Protein AF-A0A3N4M188-F1 (afdb_monomer_lite)

Organism: NCBI:txid1051890

pLDDT: mean 81.86, std 20.3, range [29.25, 98.69]

Structure (mmCIF, N/CA/C/O backbone):
data_AF-A0A3N4M188-F1
#
_entry.id   AF-A0A3N4M188-F1
#
loop_
_atom_site.group_PDB
_atom_site.id
_atom_site.type_symbol
_atom_site.label_atom_id
_atom_site.label_alt_id
_atom_site.label_comp_id
_atom_site.label_asym_id
_atom_site.label_entity_id
_atom_site.label_seq_id
_atom_site.pdbx_PDB_ins_code
_atom_site.Cartn_x
_atom_site.Cartn_y
_atom_site.Cartn_z
_atom_site.occupancy
_atom_site.B_iso_or_equiv
_atom_site.auth_seq_id
_atom_site.auth_comp_id
_atom_site.auth_asym_id
_atom_site.auth_atom_id
_atom_site.pdbx_PDB_model_num
ATOM 1 N N . MET A 1 1 ? 38.272 -11.616 -39.874 1.00 40.81 1 MET A N 1
ATOM 2 C CA . MET A 1 1 ? 36.919 -11.984 -39.419 1.00 40.81 1 MET A CA 1
ATOM 3 C C . MET A 1 1 ? 35.907 -11.227 -40.259 1.00 40.81 1 MET A C 1
ATOM 5 O O . MET A 1 1 ? 35.823 -10.013 -40.134 1.00 40.81 1 MET A O 1
ATOM 9 N N . THR A 1 2 ? 35.240 -11.909 -41.185 1.00 55.94 2 THR A N 1
ATOM 10 C CA . THR A 1 2 ? 34.088 -11.387 -41.932 1.00 55.94 2 THR A CA 1
ATOM 11 C C . THR A 1 2 ? 32.847 -11.692 -41.105 1.00 55.94 2 THR A C 1
ATOM 13 O O . THR A 1 2 ? 32.530 -12.859 -40.886 1.00 55.94 2 THR A O 1
ATOM 16 N N . ILE A 1 3 ? 32.206 -10.658 -40.565 1.00 58.97 3 ILE A N 1
ATOM 17 C CA . ILE A 1 3 ? 30.903 -10.796 -39.907 1.00 58.97 3 ILE A CA 1
ATOM 18 C C . ILE A 1 3 ? 29.917 -11.217 -41.008 1.00 58.97 3 ILE A C 1
ATOM 20 O O . ILE A 1 3 ? 29.915 -10.568 -42.052 1.00 58.97 3 ILE A O 1
ATOM 24 N N . PRO A 1 4 ? 29.138 -12.300 -40.849 1.00 65.31 4 PRO A N 1
ATOM 25 C CA . PRO A 1 4 ? 28.157 -12.675 -41.857 1.00 65.31 4 PRO A CA 1
ATOM 26 C C . PRO A 1 4 ? 27.074 -11.591 -41.950 1.00 65.31 4 PRO A C 1
ATOM 28 O O . PRO A 1 4 ? 26.464 -11.233 -40.939 1.00 65.31 4 PRO A O 1
ATOM 31 N N . ASP A 1 5 ? 26.821 -11.091 -43.165 1.00 58.91 5 ASP A N 1
ATOM 32 C CA . ASP A 1 5 ? 25.863 -10.008 -43.465 1.00 58.91 5 ASP A CA 1
ATOM 33 C C . ASP A 1 5 ? 24.427 -10.299 -42.978 1.00 58.91 5 ASP A C 1
ATOM 35 O O . ASP A 1 5 ? 23.603 -9.395 -42.852 1.00 58.91 5 ASP A O 1
ATOM 39 N N . SER A 1 6 ? 24.125 -11.556 -42.636 1.00 65.06 6 SER A N 1
ATOM 40 C CA . SER A 1 6 ? 22.839 -11.999 -42.094 1.00 65.06 6 SER A CA 1
ATOM 41 C C . SER A 1 6 ? 22.559 -11.556 -40.652 1.00 65.06 6 SER A C 1
ATOM 43 O O . SER A 1 6 ? 21.417 -11.658 -40.213 1.00 65.06 6 SER A O 1
ATOM 45 N N . LEU A 1 7 ? 23.564 -11.102 -39.891 1.00 72.06 7 LEU A N 1
ATOM 46 C CA . LEU A 1 7 ? 23.391 -10.717 -38.479 1.00 72.06 7 LEU A CA 1
ATOM 47 C C . LEU A 1 7 ? 22.957 -9.259 -38.292 1.00 72.06 7 LEU A C 1
ATOM 49 O O . LEU A 1 7 ? 22.334 -8.919 -37.287 1.00 72.06 7 LEU A O 1
ATOM 53 N N . VAL A 1 8 ? 23.280 -8.384 -39.244 1.00 77.06 8 VAL A N 1
ATOM 54 C CA . VAL A 1 8 ? 22.953 -6.959 -39.153 1.00 77.06 8 VAL A CA 1
ATOM 55 C C . VAL A 1 8 ? 21.603 -6.742 -39.823 1.00 77.06 8 VAL A C 1
ATOM 57 O O . VAL A 1 8 ? 21.475 -6.908 -41.032 1.00 77.06 8 VAL A O 1
ATOM 60 N N . THR A 1 9 ? 20.572 -6.407 -39.046 1.00 82.69 9 THR A N 1
ATOM 61 C CA . THR A 1 9 ? 19.212 -6.170 -39.576 1.00 82.69 9 THR A CA 1
ATOM 62 C C . THR A 1 9 ? 18.974 -4.697 -39.913 1.00 82.69 9 THR A C 1
ATOM 64 O O . THR A 1 9 ? 18.215 -4.391 -40.828 1.00 82.69 9 THR A O 1
ATOM 67 N N . ASP A 1 10 ? 19.652 -3.788 -39.209 1.00 84.50 10 ASP A N 1
ATOM 68 C CA . ASP A 1 10 ? 19.493 -2.346 -39.387 1.00 84.50 10 ASP A CA 1
ATOM 69 C C . ASP A 1 10 ? 20.072 -1.884 -40.743 1.00 84.50 10 ASP A C 1
ATOM 71 O O . ASP A 1 10 ? 21.258 -2.118 -41.013 1.00 84.50 10 ASP A O 1
ATOM 75 N N . PRO A 1 11 ? 19.268 -1.224 -41.600 1.00 85.62 11 PRO A N 1
ATOM 76 C CA . PRO A 1 11 ? 19.706 -0.756 -42.912 1.00 85.62 11 PRO A CA 1
ATOM 77 C C . PRO A 1 11 ? 20.870 0.246 -42.841 1.00 85.62 11 PRO A C 1
ATOM 79 O O . PRO A 1 11 ? 21.762 0.192 -43.686 1.00 85.62 11 PRO A O 1
ATOM 82 N N . SER A 1 12 ? 20.922 1.103 -41.816 1.00 83.56 12 SER A N 1
ATOM 83 C CA . SER A 1 12 ? 21.995 2.094 -41.648 1.00 83.56 12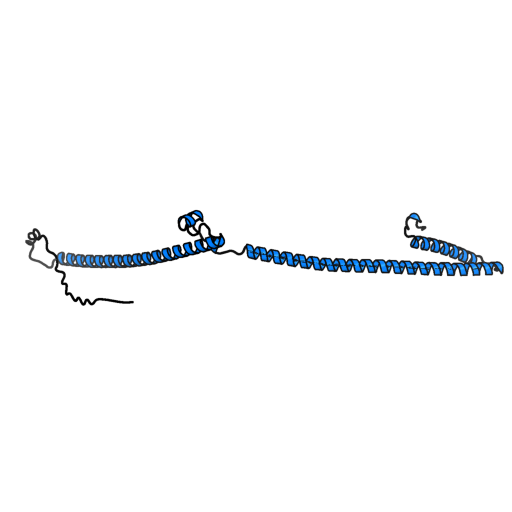 SER A CA 1
ATOM 84 C C . SER A 1 12 ? 23.333 1.443 -41.279 1.00 83.56 12 SER A C 1
ATOM 86 O O . SER A 1 12 ? 24.401 1.863 -41.735 1.00 83.56 12 SER A O 1
ATOM 88 N N . LEU A 1 13 ? 23.284 0.358 -40.500 1.00 84.06 13 LEU A N 1
ATOM 89 C CA . LEU A 1 13 ? 24.462 -0.425 -40.131 1.00 84.06 13 LEU A CA 1
ATOM 90 C C . LEU A 1 13 ? 24.959 -1.284 -41.298 1.00 84.06 13 LEU A C 1
ATOM 92 O O . LEU A 1 13 ? 26.169 -1.465 -41.437 1.00 84.06 13 LEU A O 1
ATOM 96 N N . ARG A 1 14 ? 24.057 -1.768 -42.162 1.00 87.38 14 ARG A N 1
ATOM 97 C CA . ARG A 1 14 ? 24.435 -2.428 -43.423 1.00 87.38 14 ARG A CA 1
ATOM 98 C C . ARG A 1 14 ? 25.159 -1.470 -44.361 1.00 87.38 14 ARG A C 1
ATOM 100 O O . ARG A 1 14 ? 26.226 -1.811 -44.859 1.00 87.38 14 ARG A O 1
ATOM 107 N N . GLU A 1 15 ? 24.641 -0.255 -44.535 1.00 88.88 15 GLU A N 1
ATOM 108 C CA . GLU A 1 15 ? 25.290 0.773 -45.357 1.00 88.88 15 GLU A CA 1
ATOM 109 C C . GLU A 1 15 ? 26.689 1.130 -44.822 1.00 88.88 15 GLU A C 1
ATOM 111 O O . GLU A 1 15 ? 27.660 1.176 -45.581 1.00 88.88 15 GLU A O 1
ATOM 116 N N . CYS A 1 16 ? 26.830 1.288 -43.500 1.00 89.00 16 CYS A N 1
ATOM 117 C CA . CYS A 1 16 ? 28.135 1.461 -42.854 1.00 89.00 16 CYS A CA 1
ATOM 118 C C . CYS A 1 16 ? 29.094 0.300 -43.150 1.00 89.00 16 CYS A C 1
ATOM 120 O O . CYS A 1 16 ? 30.270 0.527 -43.448 1.00 89.00 16 CYS A O 1
ATOM 122 N N . LEU A 1 17 ? 28.606 -0.941 -43.052 1.00 88.81 17 LEU A N 1
ATOM 123 C CA . LEU A 1 17 ? 29.401 -2.145 -43.274 1.00 88.81 17 LEU A CA 1
ATOM 124 C C . LEU A 1 17 ? 29.889 -2.222 -44.725 1.00 88.81 17 LEU A C 1
ATOM 126 O O . LEU A 1 17 ? 31.088 -2.398 -44.952 1.00 88.81 17 LEU A O 1
ATOM 130 N N . GLU A 1 18 ? 29.002 -2.002 -45.693 1.00 89.44 18 GLU A N 1
ATOM 131 C CA . GLU A 1 18 ? 29.349 -1.956 -47.114 1.00 89.44 18 GLU A CA 1
ATOM 132 C C . GLU A 1 18 ? 30.352 -0.845 -47.442 1.00 89.44 18 GLU A C 1
ATOM 134 O O . GLU A 1 18 ? 31.306 -1.060 -48.190 1.00 89.44 18 GLU A O 1
ATOM 139 N N . LEU A 1 19 ? 30.169 0.356 -46.890 1.00 91.31 19 LEU A N 1
ATOM 140 C CA . LEU A 1 19 ? 31.107 1.457 -47.108 1.00 91.31 19 LEU A CA 1
ATOM 141 C C . LEU A 1 19 ? 32.468 1.168 -46.476 1.00 91.31 19 LEU A C 1
ATOM 143 O O . LEU A 1 19 ? 33.500 1.450 -47.084 1.00 91.31 19 LEU A O 1
ATOM 147 N N . SER A 1 20 ? 32.492 0.558 -45.290 1.00 90.81 20 SER A N 1
ATOM 148 C CA . SER A 1 20 ? 33.737 0.171 -44.624 1.00 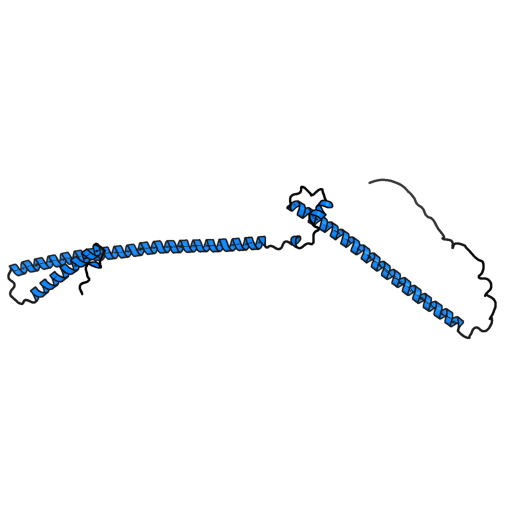90.81 20 SER A CA 1
ATOM 149 C C . SER A 1 20 ? 34.496 -0.922 -45.387 1.00 90.81 20 SER A C 1
ATOM 151 O O . SER A 1 20 ? 35.727 -0.875 -45.456 1.00 90.81 20 SER A O 1
ATOM 153 N N . SER A 1 21 ? 33.789 -1.872 -46.013 1.00 90.75 21 SER A N 1
ATOM 154 C CA . SER A 1 21 ? 34.402 -2.928 -46.822 1.00 90.75 21 SER A CA 1
ATOM 155 C C . SER A 1 21 ? 34.977 -2.363 -48.123 1.00 90.75 21 SER A C 1
ATOM 157 O O . SER A 1 21 ? 36.143 -2.622 -48.430 1.00 90.75 21 SER A O 1
ATOM 159 N N . LYS A 1 22 ? 34.224 -1.499 -48.820 1.00 90.56 22 LYS A N 1
ATOM 160 C CA . LYS A 1 22 ? 34.687 -0.755 -50.006 1.00 90.56 22 LYS A CA 1
ATOM 161 C C . LYS A 1 22 ? 35.915 0.104 -49.687 1.00 90.56 22 LYS A C 1
ATOM 163 O O . LYS A 1 22 ? 36.910 0.045 -50.408 1.00 90.56 22 LYS A O 1
ATOM 168 N N . LEU A 1 23 ? 35.880 0.846 -48.577 1.00 91.69 23 LEU A N 1
ATOM 169 C CA . LEU A 1 23 ? 36.995 1.674 -48.109 1.00 91.69 23 LEU A CA 1
ATOM 170 C C . LEU A 1 23 ? 38.239 0.827 -47.815 1.00 91.69 23 LEU A C 1
ATOM 172 O O . LEU A 1 23 ? 39.341 1.184 -48.225 1.00 91.69 23 LEU A O 1
ATOM 176 N N . ARG A 1 24 ? 38.069 -0.315 -47.140 1.00 91.50 24 ARG A N 1
ATOM 177 C CA . ARG A 1 24 ? 39.165 -1.239 -46.830 1.00 91.50 24 ARG A CA 1
ATOM 178 C C . ARG A 1 24 ? 39.825 -1.789 -48.093 1.00 91.50 24 ARG A C 1
ATOM 180 O O . ARG A 1 24 ? 41.051 -1.806 -48.149 1.00 91.50 24 ARG A O 1
ATOM 187 N N . ILE A 1 25 ? 39.037 -2.223 -49.077 1.00 91.19 25 ILE A N 1
ATOM 188 C CA . ILE A 1 25 ? 39.555 -2.737 -50.354 1.00 91.19 25 ILE A CA 1
ATOM 189 C C . ILE A 1 25 ? 40.356 -1.645 -51.073 1.00 91.19 25 ILE A C 1
ATOM 191 O O . ILE A 1 25 ? 41.487 -1.892 -51.484 1.00 91.19 25 ILE A O 1
ATOM 195 N N . LEU A 1 26 ? 39.823 -0.421 -51.144 1.00 90.94 26 LEU A N 1
ATOM 196 C CA . LEU A 1 26 ? 40.508 0.714 -51.771 1.00 90.94 26 LEU A CA 1
ATOM 197 C C . LEU A 1 26 ? 41.827 1.065 -51.060 1.00 90.94 26 LEU A C 1
ATOM 199 O O . LEU A 1 26 ? 42.836 1.309 -51.714 1.00 90.94 26 LEU A O 1
ATOM 203 N N . CYS A 1 27 ? 41.849 1.051 -49.723 1.00 90.69 27 CYS A N 1
ATOM 204 C CA . CYS A 1 27 ? 43.078 1.244 -48.950 1.00 90.69 27 CYS A CA 1
ATOM 205 C C . CYS A 1 27 ? 44.117 0.152 -49.232 1.00 90.69 27 CYS A C 1
ATOM 207 O O . CYS A 1 27 ? 45.303 0.452 -49.312 1.00 90.69 27 CYS A O 1
ATOM 209 N N . GLN A 1 28 ? 43.687 -1.107 -49.367 1.00 90.88 28 GLN A N 1
ATOM 210 C CA . GLN A 1 28 ? 44.581 -2.224 -49.677 1.00 90.88 28 GLN A CA 1
ATOM 211 C C . GLN A 1 28 ? 45.186 -2.091 -51.078 1.00 90.88 28 GLN A C 1
ATOM 213 O O . GLN A 1 28 ? 46.385 -2.301 -51.222 1.00 90.88 28 GLN A O 1
ATOM 218 N N . GLN A 1 29 ? 44.387 -1.680 -52.068 1.00 88.06 29 GLN A N 1
ATOM 219 C CA . GLN A 1 29 ? 44.846 -1.402 -53.436 1.00 88.06 29 GLN A CA 1
ATOM 220 C C . GLN A 1 29 ? 45.853 -0.245 -53.472 1.00 88.06 29 GLN A C 1
ATOM 222 O O . GLN A 1 29 ? 46.953 -0.388 -53.992 1.00 88.06 29 GLN A O 1
ATOM 227 N N . LEU A 1 30 ? 45.532 0.875 -52.819 1.00 86.56 30 LEU A N 1
ATOM 228 C CA . LEU A 1 30 ? 46.457 2.005 -52.709 1.00 86.56 30 LEU A CA 1
ATOM 229 C C . LEU A 1 30 ? 47.771 1.607 -52.026 1.00 86.56 30 LEU A C 1
ATOM 231 O O . LEU A 1 30 ? 48.834 2.082 -52.409 1.00 86.56 30 LEU A O 1
ATOM 235 N N . LEU A 1 31 ? 47.717 0.742 -51.011 1.00 88.56 31 LEU A N 1
ATOM 236 C CA . LEU A 1 31 ? 48.907 0.291 -50.297 1.00 88.56 31 LEU A CA 1
ATOM 237 C C . LEU A 1 31 ? 49.766 -0.660 -51.144 1.00 88.56 31 LEU A C 1
ATOM 239 O O . LEU A 1 31 ? 50.988 -0.535 -51.105 1.00 88.56 31 LEU A O 1
ATOM 243 N N . SER A 1 32 ? 49.159 -1.549 -51.940 1.00 87.44 32 SER A N 1
ATOM 244 C CA . SER A 1 32 ? 49.901 -2.382 -52.897 1.00 87.44 32 SER A CA 1
ATOM 245 C C . SER A 1 32 ? 50.550 -1.548 -54.000 1.00 87.44 32 SER A C 1
ATOM 247 O O . SER A 1 32 ? 51.708 -1.786 -54.337 1.00 87.44 32 SER A O 1
ATOM 249 N N . ASP A 1 33 ? 49.855 -0.522 -54.496 1.00 82.00 33 ASP A N 1
ATOM 250 C CA . ASP A 1 33 ? 50.367 0.377 -55.537 1.00 82.00 33 ASP A CA 1
ATOM 251 C C . ASP A 1 33 ? 51.550 1.222 -55.030 1.00 82.00 33 ASP A C 1
ATOM 253 O O . ASP A 1 33 ? 52.459 1.548 -55.788 1.00 82.00 33 ASP A O 1
ATOM 257 N N . LEU A 1 34 ? 51.581 1.548 -53.731 1.00 82.25 34 LEU A N 1
ATOM 258 C CA . LEU A 1 34 ? 52.717 2.224 -53.089 1.00 82.25 34 LEU A CA 1
ATOM 259 C C . LEU A 1 34 ? 53.928 1.309 -52.868 1.00 82.25 34 LEU A C 1
ATOM 261 O O . LEU A 1 34 ? 55.054 1.800 -52.806 1.00 82.25 34 LEU A O 1
ATOM 265 N N . GLN A 1 35 ? 53.700 0.005 -52.700 1.00 84.69 35 GLN A N 1
ATOM 266 C CA . GLN A 1 35 ? 54.751 -0.996 -52.483 1.00 84.69 35 GLN A CA 1
ATOM 267 C C . GLN A 1 35 ? 55.393 -1.471 -53.795 1.00 84.69 35 GLN A C 1
ATOM 269 O O . GLN A 1 35 ? 56.532 -1.938 -53.786 1.00 84.69 35 GLN A O 1
ATOM 274 N N . ALA A 1 36 ? 54.694 -1.341 -54.924 1.00 78.62 36 ALA A N 1
ATOM 275 C CA . ALA A 1 36 ? 55.243 -1.597 -56.250 1.00 78.62 36 ALA A CA 1
ATOM 276 C C . ALA A 1 36 ? 56.253 -0.491 -56.632 1.00 78.62 36 ALA A C 1
ATOM 278 O O . ALA A 1 36 ? 55.892 0.567 -57.139 1.00 78.62 36 ALA A O 1
ATOM 279 N N . HIS A 1 37 ? 57.539 -0.710 -56.350 1.00 54.78 37 HIS A N 1
ATOM 280 C CA . HIS A 1 37 ? 58.610 0.237 -56.674 1.00 54.78 37 HIS A CA 1
ATOM 281 C C . HIS A 1 37 ? 58.830 0.350 -58.200 1.00 54.78 37 HIS A C 1
ATOM 283 O O . HIS A 1 37 ? 59.303 -0.599 -58.824 1.00 54.78 37 HIS A O 1
ATOM 289 N N . GLY A 1 38 ? 58.532 1.513 -58.796 1.00 64.88 38 GLY A N 1
ATOM 290 C CA . GLY A 1 38 ? 58.801 1.830 -60.208 1.00 64.88 38 GLY A CA 1
ATOM 291 C C . GLY A 1 38 ? 58.497 3.293 -60.571 1.00 64.88 38 GLY A C 1
ATOM 292 O O . GLY A 1 38 ? 57.755 3.966 -59.853 1.00 64.88 38 GLY A O 1
ATOM 293 N N . GLU A 1 39 ? 59.078 3.804 -61.666 1.00 62.22 39 GLU A N 1
ATOM 294 C CA . GLU A 1 39 ? 58.745 5.134 -62.204 1.00 62.22 39 GLU A CA 1
ATOM 295 C C . GLU A 1 39 ? 57.265 5.180 -62.612 1.00 62.22 39 GLU A C 1
ATOM 297 O O . GLU A 1 39 ? 56.799 4.415 -63.458 1.00 62.22 39 GLU A O 1
ATOM 302 N N . LEU A 1 40 ? 56.504 6.071 -61.976 1.00 68.00 40 LEU A N 1
ATOM 303 C CA . LEU A 1 40 ? 55.076 6.226 -62.230 1.00 68.00 40 LEU A CA 1
ATOM 304 C C . LEU A 1 40 ? 54.872 6.981 -63.547 1.00 68.00 40 LEU A C 1
ATOM 306 O O . LEU A 1 40 ? 55.196 8.163 -63.647 1.00 68.00 40 LEU A O 1
ATOM 310 N N . SER A 1 41 ? 54.283 6.309 -64.537 1.00 78.44 41 SER A N 1
ATOM 311 C CA . SER A 1 41 ? 53.759 6.963 -65.742 1.00 78.44 41 SER A CA 1
ATOM 312 C C . SER A 1 41 ? 52.771 8.079 -65.367 1.00 78.44 41 SER A C 1
ATOM 314 O O . SER A 1 41 ? 52.037 7.964 -64.383 1.00 78.44 41 SER A O 1
ATOM 316 N N . GLU A 1 42 ? 52.693 9.141 -66.172 1.00 79.12 42 GLU A N 1
ATOM 317 C CA . GLU A 1 42 ? 51.761 10.262 -65.973 1.00 79.12 42 GLU A CA 1
ATOM 318 C C . GLU A 1 42 ? 50.298 9.791 -65.838 1.00 79.12 42 GLU A C 1
ATOM 320 O O . GLU A 1 42 ? 49.549 10.287 -64.995 1.00 79.12 42 GLU A O 1
ATOM 325 N N . ALA A 1 43 ? 49.917 8.732 -66.563 1.00 82.06 43 ALA A N 1
ATOM 326 C CA . ALA A 1 43 ? 48.609 8.090 -66.435 1.00 82.06 43 ALA A CA 1
ATOM 327 C C . ALA A 1 43 ? 48.383 7.434 -65.053 1.00 82.06 43 ALA A C 1
ATOM 329 O O . ALA A 1 43 ? 47.283 7.504 -64.504 1.00 82.06 43 ALA A O 1
ATOM 330 N N . ALA A 1 44 ? 49.424 6.844 -64.455 1.00 81.00 44 ALA A N 1
ATOM 331 C CA . ALA A 1 44 ? 49.352 6.221 -63.131 1.00 81.00 44 ALA A CA 1
ATOM 332 C C . ALA A 1 44 ? 49.228 7.265 -62.006 1.00 81.00 44 ALA A C 1
ATOM 334 O O . ALA A 1 44 ? 48.545 7.030 -61.007 1.00 81.00 44 ALA A O 1
ATOM 335 N N . LEU A 1 45 ? 49.827 8.450 -62.177 1.00 82.25 45 LEU A N 1
ATOM 336 C CA . LEU A 1 45 ? 49.668 9.572 -61.243 1.00 82.25 45 LEU A CA 1
ATOM 337 C C . LEU A 1 45 ? 48.229 10.108 -61.228 1.00 82.25 45 LEU A C 1
ATOM 339 O O . LEU A 1 45 ? 47.690 10.397 -60.155 1.00 82.25 45 LEU A O 1
ATOM 343 N N . ILE A 1 46 ? 47.590 10.201 -62.399 1.00 85.44 46 ILE A N 1
ATOM 344 C CA . ILE A 1 46 ? 46.191 10.635 -62.529 1.00 85.44 46 ILE A CA 1
ATOM 345 C C . ILE A 1 46 ? 45.245 9.636 -61.849 1.00 85.44 46 ILE A C 1
ATOM 347 O O . ILE A 1 46 ? 44.366 10.046 -61.084 1.00 85.44 46 ILE A O 1
ATOM 351 N N . GLU A 1 47 ? 45.441 8.334 -62.069 1.00 84.75 47 GLU A N 1
ATOM 352 C CA . GLU A 1 47 ? 44.587 7.305 -61.467 1.00 84.75 47 GLU A CA 1
ATOM 353 C C . GLU A 1 47 ? 44.759 7.244 -59.942 1.00 84.75 47 GLU A C 1
ATOM 355 O O . GLU A 1 47 ? 43.775 7.202 -59.199 1.00 84.75 47 GLU A O 1
ATOM 360 N N . ARG A 1 48 ? 45.991 7.399 -59.444 1.00 83.19 48 ARG A N 1
ATOM 361 C CA . ARG A 1 48 ? 46.259 7.528 -58.005 1.00 83.19 48 ARG A CA 1
ATOM 362 C C . ARG A 1 48 ? 45.545 8.734 -57.389 1.00 83.19 48 ARG A C 1
ATOM 364 O O . ARG A 1 48 ? 44.944 8.619 -56.319 1.00 83.19 48 ARG A O 1
ATOM 371 N N . ALA A 1 49 ? 45.568 9.891 -58.052 1.00 86.75 49 ALA A N 1
ATOM 372 C CA . ALA A 1 49 ? 44.852 11.078 -57.581 1.00 86.75 49 ALA A CA 1
ATOM 373 C C . ALA A 1 49 ? 43.326 10.856 -57.552 1.00 86.75 49 ALA A C 1
ATOM 375 O O . ALA A 1 49 ? 42.636 11.348 -56.653 1.00 86.75 49 ALA A O 1
ATOM 376 N N . ARG A 1 50 ? 42.785 10.086 -58.504 1.00 89.12 50 ARG A N 1
ATOM 377 C CA . ARG A 1 50 ? 41.368 9.699 -58.543 1.00 89.12 50 ARG A CA 1
ATOM 378 C C . ARG A 1 50 ? 40.997 8.771 -57.384 1.00 89.12 50 ARG A C 1
ATOM 380 O O . ARG A 1 50 ? 40.012 9.037 -56.694 1.00 89.12 50 ARG A O 1
ATOM 387 N N . GLN A 1 51 ? 41.803 7.744 -57.125 1.00 87.19 51 GLN A N 1
ATOM 388 C CA . GLN A 1 51 ? 41.622 6.826 -55.997 1.00 87.19 51 GLN A CA 1
ATOM 389 C C . GLN A 1 51 ? 41.708 7.553 -54.645 1.00 87.19 51 GLN A C 1
ATOM 391 O O . GLN A 1 51 ? 40.895 7.301 -53.758 1.00 87.19 51 GLN A O 1
ATOM 396 N N . GLN A 1 52 ? 42.623 8.518 -54.493 1.00 87.56 52 GLN A N 1
ATOM 397 C CA . GLN A 1 52 ? 42.706 9.358 -53.291 1.00 87.56 52 GLN A CA 1
ATOM 398 C C . GLN A 1 52 ? 41.442 10.203 -53.079 1.00 87.56 52 GLN A C 1
ATOM 400 O O . GLN A 1 52 ? 40.920 10.263 -51.967 1.00 87.56 52 GLN A O 1
ATOM 405 N N . LYS A 1 53 ? 40.899 10.829 -54.133 1.00 92.00 53 LYS A N 1
ATOM 406 C CA . LYS A 1 53 ? 39.626 11.569 -54.038 1.00 92.00 53 LYS A CA 1
ATOM 407 C C . LYS A 1 53 ? 38.469 10.654 -53.628 1.00 92.00 53 LYS A C 1
ATOM 409 O O . LYS A 1 53 ? 37.666 11.035 -52.777 1.00 92.00 53 LYS A O 1
ATOM 414 N N . LEU A 1 54 ? 38.411 9.448 -54.193 1.00 92.12 54 LEU A N 1
ATOM 415 C CA . LEU A 1 54 ? 37.402 8.445 -53.851 1.00 92.12 54 LEU A CA 1
ATOM 416 C C . LEU A 1 54 ? 37.522 7.985 -52.387 1.00 92.12 54 LEU A C 1
ATOM 418 O O . LEU A 1 54 ? 36.513 7.886 -51.691 1.00 92.12 54 LEU A O 1
ATOM 422 N N . LEU A 1 55 ? 38.748 7.789 -51.893 1.00 91.50 55 LEU A N 1
ATOM 423 C CA . LEU A 1 55 ? 39.031 7.470 -50.492 1.00 91.50 55 LEU A CA 1
ATOM 424 C C . LEU A 1 55 ? 38.478 8.546 -49.552 1.00 91.50 55 LEU A C 1
ATOM 426 O O . LEU A 1 55 ? 37.774 8.231 -48.590 1.00 91.50 55 LEU A O 1
ATOM 430 N N . TYR A 1 56 ? 38.766 9.819 -49.838 1.00 92.44 56 TYR A N 1
ATOM 431 C CA . TYR A 1 56 ? 38.255 10.925 -49.032 1.00 92.44 56 TYR A CA 1
ATOM 432 C C . TYR A 1 56 ? 36.725 11.000 -49.056 1.00 92.44 56 TYR A C 1
ATOM 434 O O . TYR A 1 56 ? 36.132 11.259 -48.011 1.00 92.44 56 TYR A O 1
ATOM 442 N N . ALA A 1 57 ? 36.085 10.722 -50.195 1.00 94.00 57 ALA A N 1
ATOM 443 C CA . ALA A 1 57 ? 34.626 10.685 -50.304 1.00 94.00 57 ALA A CA 1
ATOM 444 C C . ALA A 1 57 ? 33.996 9.561 -49.460 1.00 94.00 57 ALA A C 1
ATOM 446 O O . ALA A 1 57 ? 33.034 9.799 -48.732 1.00 94.00 57 ALA A O 1
ATOM 447 N N . TYR A 1 58 ? 34.555 8.349 -49.481 1.00 93.06 58 TYR A N 1
ATOM 448 C CA . TYR A 1 58 ? 34.069 7.266 -48.618 1.00 93.06 58 TYR A CA 1
ATOM 449 C C . TYR A 1 58 ? 34.302 7.556 -47.132 1.00 93.06 58 TYR A C 1
ATOM 451 O O . TYR A 1 58 ? 33.453 7.257 -46.292 1.00 93.06 58 TYR A O 1
ATOM 459 N N . LEU A 1 59 ? 35.423 8.193 -46.788 1.00 92.06 59 LEU A N 1
ATOM 460 C CA . LEU A 1 59 ? 35.737 8.565 -45.410 1.00 92.06 59 LEU A CA 1
ATOM 461 C C . LEU A 1 59 ? 34.776 9.639 -44.874 1.00 92.06 59 LEU A C 1
ATOM 463 O O . LEU A 1 59 ? 34.363 9.569 -43.714 1.00 92.06 59 LEU A O 1
ATOM 467 N N . THR A 1 60 ? 34.393 10.625 -45.691 1.00 94.44 60 THR A N 1
ATOM 468 C CA . THR A 1 60 ? 33.390 11.623 -45.289 1.00 94.44 60 THR A CA 1
ATOM 469 C C . THR A 1 60 ? 32.011 10.995 -45.116 1.00 94.44 60 THR A C 1
ATOM 471 O O . THR A 1 60 ? 31.371 11.266 -44.101 1.00 94.44 60 THR A O 1
ATOM 474 N N . GLN A 1 61 ? 31.589 10.106 -46.020 1.00 93.38 61 GLN A N 1
ATOM 475 C CA . GLN A 1 61 ? 30.329 9.360 -45.891 1.00 93.38 61 GLN A CA 1
ATOM 476 C C . GLN A 1 61 ? 30.293 8.524 -44.603 1.00 93.38 61 GLN A C 1
ATOM 478 O O . GLN A 1 61 ? 29.345 8.630 -43.825 1.00 93.38 61 GLN A O 1
ATOM 483 N N . LEU A 1 62 ? 31.366 7.787 -44.301 1.00 91.75 62 LEU A N 1
ATOM 484 C CA . LEU A 1 62 ? 31.464 6.992 -43.074 1.00 91.75 62 LEU A CA 1
ATOM 485 C C . LEU A 1 62 ? 31.364 7.859 -41.808 1.00 91.75 62 LEU A C 1
ATOM 487 O O . LEU A 1 62 ? 30.687 7.493 -40.848 1.00 91.75 62 LEU A O 1
ATOM 491 N N . LYS A 1 63 ? 31.999 9.039 -41.802 1.00 92.94 63 LYS A N 1
ATOM 492 C CA . LYS A 1 63 ? 31.896 9.994 -40.685 1.00 92.94 63 LYS A CA 1
ATOM 493 C C . LYS A 1 63 ? 30.472 10.512 -40.490 1.00 92.94 63 LYS A C 1
ATOM 495 O O . LYS A 1 63 ? 30.069 10.730 -39.347 1.00 92.94 63 LYS A O 1
ATOM 500 N N . VAL A 1 64 ? 29.733 10.741 -41.574 1.00 93.50 64 VAL A N 1
ATOM 501 C CA . VAL A 1 64 ? 28.332 11.183 -41.513 1.00 93.50 64 VAL A CA 1
ATOM 502 C C . VAL A 1 64 ? 27.462 10.088 -40.907 1.00 93.50 64 VAL A C 1
ATOM 504 O O . VAL A 1 64 ? 26.764 10.357 -39.931 1.00 93.50 64 VAL A O 1
ATOM 507 N N . LEU A 1 65 ? 27.574 8.854 -41.402 1.00 91.50 65 LEU A N 1
ATOM 508 C CA . LEU A 1 65 ? 26.806 7.728 -40.872 1.00 91.50 65 LEU A CA 1
ATOM 509 C C . LEU A 1 65 ? 27.131 7.445 -39.400 1.00 91.50 65 LEU A C 1
ATOM 511 O O . LEU A 1 65 ? 26.224 7.254 -38.595 1.00 91.50 65 LEU A O 1
ATOM 515 N N . HIS A 1 66 ? 28.406 7.525 -39.006 1.00 91.12 66 HIS A N 1
ATOM 516 C CA . HIS A 1 66 ? 28.804 7.391 -37.602 1.00 91.12 66 HIS A CA 1
ATOM 517 C C . HIS A 1 66 ? 28.154 8.458 -36.708 1.00 91.12 66 HIS A C 1
ATOM 519 O O . HIS A 1 66 ? 27.671 8.154 -35.618 1.00 91.12 66 HIS A O 1
ATOM 525 N N . ARG A 1 67 ? 28.123 9.721 -37.156 1.00 93.44 67 ARG A N 1
ATOM 526 C CA . ARG A 1 67 ? 27.452 10.799 -36.413 1.00 93.44 67 ARG A CA 1
ATOM 527 C C . ARG A 1 67 ? 25.949 10.552 -36.310 1.00 93.44 67 ARG A C 1
ATOM 529 O O . ARG A 1 67 ? 25.402 10.738 -35.229 1.00 93.44 67 ARG A O 1
ATOM 536 N N . ALA A 1 68 ? 25.305 10.115 -37.391 1.00 91.88 68 ALA A N 1
ATOM 537 C CA . ALA A 1 68 ? 23.880 9.795 -37.393 1.00 91.88 68 ALA A CA 1
ATOM 538 C C . ALA A 1 68 ? 23.551 8.659 -36.407 1.00 91.88 68 ALA A C 1
ATOM 540 O O . ALA A 1 68 ? 22.677 8.825 -35.557 1.00 91.88 68 ALA A O 1
ATOM 541 N N . ALA A 1 69 ? 24.312 7.561 -36.439 1.00 90.44 69 ALA A N 1
ATOM 542 C CA . ALA A 1 69 ? 24.147 6.436 -35.518 1.00 90.44 69 ALA A CA 1
ATOM 543 C C . ALA A 1 69 ? 24.361 6.850 -34.052 1.00 90.44 69 ALA A C 1
ATOM 545 O O . ALA A 1 69 ? 23.573 6.493 -33.177 1.00 90.44 69 ALA A O 1
ATOM 546 N N . PHE A 1 70 ? 25.392 7.658 -33.776 1.00 92.25 70 PHE A N 1
ATOM 547 C CA . PHE A 1 70 ? 25.647 8.178 -32.432 1.00 92.25 70 PHE A CA 1
ATOM 548 C C . PHE A 1 70 ? 24.498 9.058 -31.918 1.00 92.25 70 PHE A C 1
ATOM 550 O O . PHE A 1 70 ? 24.095 8.934 -30.761 1.00 92.25 70 PHE A O 1
ATOM 557 N N . MET A 1 71 ? 23.956 9.935 -32.768 1.00 95.00 71 MET A N 1
ATOM 558 C CA . MET A 1 71 ? 22.831 10.796 -32.402 1.00 95.00 71 MET A CA 1
ATOM 559 C C . MET A 1 71 ? 21.559 9.987 -32.145 1.00 95.00 71 MET A C 1
ATOM 561 O O . MET A 1 71 ? 20.923 10.202 -31.117 1.00 95.00 71 MET A O 1
ATOM 565 N N . SER A 1 72 ? 21.249 9.007 -32.999 1.00 93.25 72 SER A N 1
ATOM 566 C CA . SER A 1 72 ? 20.106 8.107 -32.803 1.00 93.25 72 SER A CA 1
ATOM 567 C C . SER A 1 72 ? 20.222 7.309 -31.500 1.00 93.25 72 SER A C 1
ATOM 569 O O . SER A 1 72 ? 19.282 7.268 -30.708 1.00 93.25 72 SER A O 1
ATOM 571 N N . ALA A 1 73 ? 21.401 6.754 -31.200 1.00 93.62 73 ALA A N 1
ATOM 572 C CA . ALA A 1 73 ? 21.634 6.046 -29.941 1.00 93.62 73 ALA A CA 1
ATOM 573 C C . ALA A 1 73 ? 21.474 6.964 -28.716 1.00 93.62 73 ALA A C 1
ATOM 575 O O . ALA A 1 73 ? 20.932 6.555 -27.685 1.00 93.62 73 ALA A O 1
ATOM 576 N N . ARG A 1 74 ? 21.926 8.220 -28.818 1.00 96.81 74 ARG A N 1
ATOM 577 C CA . ARG A 1 74 ? 21.761 9.219 -27.756 1.00 96.81 74 ARG A CA 1
ATOM 578 C C . ARG A 1 74 ? 20.293 9.591 -27.547 1.00 96.81 74 ARG A C 1
ATOM 580 O O . ARG A 1 74 ? 19.869 9.688 -26.400 1.00 96.81 74 ARG A O 1
ATOM 587 N N . GLU A 1 75 ? 19.536 9.775 -28.621 1.00 97.19 75 GLU A N 1
ATOM 588 C CA . GLU A 1 75 ? 18.100 10.065 -28.577 1.00 97.19 75 GLU A CA 1
ATOM 589 C C . GLU A 1 75 ? 17.306 8.894 -27.982 1.00 97.19 75 GLU A C 1
ATOM 591 O O . GLU A 1 75 ? 16.511 9.088 -27.063 1.00 97.19 75 GLU A O 1
ATOM 596 N N . ALA A 1 76 ? 17.595 7.661 -28.404 1.00 96.12 76 ALA A N 1
ATOM 597 C CA . ALA A 1 76 ? 16.999 6.460 -27.823 1.00 96.12 76 ALA A CA 1
ATOM 598 C C . ALA A 1 76 ? 17.304 6.344 -26.317 1.00 96.12 76 ALA A C 1
ATOM 600 O O . ALA A 1 76 ? 16.431 6.019 -25.512 1.00 96.12 76 ALA A O 1
ATOM 601 N N . LYS A 1 77 ? 18.533 6.668 -25.893 1.00 98.25 77 LYS A N 1
ATOM 602 C CA . LYS A 1 77 ? 18.898 6.705 -24.468 1.00 98.25 77 LYS A CA 1
ATOM 603 C C . LYS A 1 77 ? 18.139 7.793 -23.706 1.00 98.25 77 LYS A C 1
ATOM 605 O O . LYS A 1 77 ? 17.725 7.565 -22.572 1.00 98.25 77 LYS A O 1
ATOM 610 N N . GLN A 1 78 ? 17.981 8.971 -24.300 1.00 98.12 78 GLN A N 1
ATOM 611 C CA . GLN A 1 78 ? 17.284 10.086 -23.669 1.00 98.12 78 GLN A CA 1
ATOM 612 C C . GLN A 1 78 ? 15.800 9.758 -23.474 1.00 98.12 78 GLN A C 1
ATOM 614 O O . GLN A 1 78 ? 15.320 9.777 -22.345 1.00 98.12 78 GLN A O 1
ATOM 619 N N . THR A 1 79 ? 15.117 9.346 -24.541 1.00 98.06 79 THR A N 1
ATOM 620 C CA . THR A 1 79 ? 13.691 8.978 -24.520 1.00 98.06 79 THR A CA 1
ATOM 621 C C . THR A 1 79 ? 13.396 7.838 -23.545 1.00 98.06 79 THR A C 1
ATOM 623 O O . THR A 1 79 ? 12.446 7.909 -22.768 1.00 98.06 79 THR A O 1
ATOM 626 N N . THR A 1 80 ? 14.241 6.802 -23.507 1.00 98.06 80 THR A N 1
ATOM 627 C CA . THR A 1 80 ? 14.089 5.706 -22.532 1.00 98.06 80 THR A CA 1
ATOM 628 C C . THR A 1 80 ? 14.335 6.156 -21.093 1.00 98.06 80 THR A C 1
ATOM 630 O O . THR A 1 80 ? 13.677 5.664 -20.178 1.00 98.06 80 THR A O 1
ATOM 633 N N . THR A 1 81 ? 15.248 7.106 -20.873 1.00 98.44 81 THR A N 1
ATOM 634 C CA . THR A 1 81 ? 15.512 7.666 -19.541 1.00 98.44 81 THR A CA 1
ATOM 635 C C . THR A 1 81 ? 14.346 8.528 -19.061 1.00 98.44 81 THR A C 1
ATOM 637 O O . THR A 1 81 ? 13.945 8.400 -17.908 1.00 98.44 81 THR A O 1
ATOM 640 N N . GLU A 1 82 ? 13.767 9.353 -19.932 1.00 98.12 82 GLU A N 1
ATOM 641 C CA . GLU A 1 82 ? 12.585 10.171 -19.630 1.00 98.12 82 GLU A CA 1
ATOM 642 C C . GLU A 1 82 ? 11.368 9.300 -19.303 1.0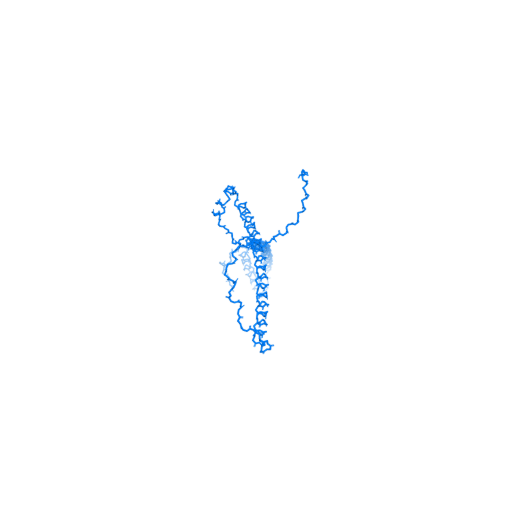0 98.12 82 GLU A C 1
ATOM 644 O O . GLU A 1 82 ? 10.734 9.485 -18.265 1.00 98.12 82 GLU A O 1
ATOM 649 N N . ALA A 1 83 ? 11.094 8.283 -20.127 1.00 98.00 83 ALA A N 1
ATOM 650 C CA . ALA A 1 83 ? 10.018 7.330 -19.864 1.00 98.00 83 ALA A CA 1
ATOM 651 C C . ALA A 1 83 ? 10.223 6.592 -18.530 1.00 98.00 83 ALA A C 1
ATOM 653 O O . ALA A 1 83 ? 9.280 6.425 -17.758 1.00 98.00 83 ALA A O 1
ATOM 654 N N . ARG A 1 84 ? 11.463 6.187 -18.223 1.00 98.31 84 ARG A N 1
ATOM 655 C CA . ARG A 1 84 ? 11.798 5.564 -16.938 1.00 98.31 84 ARG A CA 1
ATOM 656 C C . ARG A 1 84 ? 11.558 6.512 -15.761 1.00 98.31 84 ARG A C 1
ATOM 658 O O . ARG A 1 84 ? 10.958 6.094 -14.779 1.00 98.31 84 ARG A O 1
ATOM 665 N N . GLN A 1 85 ? 12.002 7.764 -15.855 1.00 98.44 85 GLN A N 1
ATOM 666 C CA . GLN A 1 85 ? 11.799 8.763 -14.800 1.00 98.44 85 GLN A CA 1
ATOM 667 C C . GLN A 1 85 ? 10.312 9.002 -14.524 1.00 98.44 85 GLN A C 1
ATOM 669 O O . GLN A 1 85 ? 9.913 9.119 -13.367 1.00 98.44 85 GLN A O 1
ATOM 674 N N . GLU A 1 86 ? 9.489 9.032 -15.572 1.00 98.25 86 GLU A N 1
ATOM 675 C CA . GLU A 1 86 ? 8.043 9.179 -15.428 1.00 98.25 86 GLU A CA 1
ATOM 676 C C . GLU A 1 86 ? 7.412 7.965 -14.732 1.00 98.25 86 GLU A C 1
ATOM 678 O O . GLU A 1 86 ? 6.602 8.127 -13.817 1.00 98.25 86 GLU A O 1
ATOM 683 N N . VAL A 1 87 ? 7.831 6.748 -15.089 1.00 98.62 87 VAL A N 1
ATOM 684 C CA . VAL A 1 87 ? 7.405 5.523 -14.393 1.00 98.62 87 VAL A CA 1
ATOM 685 C C . VAL A 1 87 ? 7.805 5.559 -12.918 1.00 98.62 87 VAL A C 1
ATOM 687 O O . VAL A 1 87 ? 6.971 5.271 -12.060 1.00 98.62 87 VAL A O 1
ATOM 690 N N . ASP A 1 88 ? 9.040 5.956 -12.608 1.00 98.56 88 ASP A N 1
ATOM 691 C CA . ASP A 1 88 ? 9.534 6.049 -11.231 1.00 98.56 88 ASP A CA 1
ATOM 692 C C . ASP A 1 88 ? 8.723 7.082 -10.419 1.00 98.56 88 ASP A C 1
ATOM 694 O O . ASP A 1 88 ? 8.334 6.826 -9.274 1.00 98.56 88 ASP A O 1
ATOM 698 N N . ARG A 1 89 ? 8.379 8.225 -11.032 1.00 98.50 89 ARG A N 1
ATOM 699 C CA . ARG A 1 89 ? 7.525 9.262 -10.430 1.00 98.50 89 ARG A CA 1
ATOM 700 C C . ARG A 1 89 ? 6.121 8.738 -10.126 1.00 98.50 89 ARG A C 1
ATOM 702 O O . ARG A 1 89 ? 5.618 8.939 -9.019 1.00 98.50 89 ARG A O 1
ATOM 709 N N . LEU A 1 90 ? 5.487 8.070 -11.089 1.00 98.50 90 LEU A N 1
ATOM 710 C CA . LEU A 1 90 ? 4.157 7.479 -10.917 1.00 98.50 90 LEU A CA 1
ATOM 711 C C . LEU A 1 90 ? 4.169 6.358 -9.872 1.00 98.50 90 LEU A C 1
ATOM 713 O O . LEU A 1 90 ? 3.235 6.245 -9.079 1.00 98.50 90 LEU A O 1
ATOM 717 N N . HIS A 1 91 ? 5.237 5.560 -9.823 1.00 98.50 91 HIS A N 1
ATOM 718 C CA . HIS A 1 91 ? 5.393 4.510 -8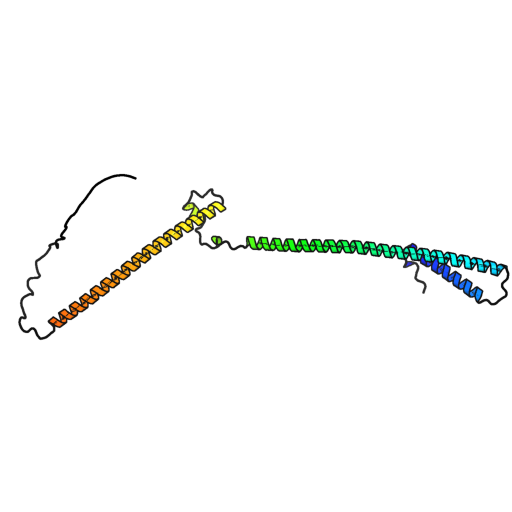.823 1.00 98.50 91 HIS A CA 1
ATOM 719 C C . HIS A 1 91 ? 5.453 5.085 -7.403 1.00 98.50 91 HIS A C 1
ATOM 721 O O . HIS A 1 91 ? 4.784 4.569 -6.508 1.00 98.50 91 HIS A O 1
ATOM 727 N N . LEU A 1 92 ? 6.176 6.191 -7.201 1.00 98.62 92 LEU A N 1
ATOM 728 C CA . LEU A 1 92 ? 6.207 6.888 -5.914 1.00 98.62 92 LEU A CA 1
ATOM 729 C C . LEU A 1 92 ? 4.818 7.419 -5.518 1.00 98.62 92 LEU A C 1
ATOM 731 O O . LEU A 1 92 ? 4.392 7.253 -4.378 1.00 98.62 92 LEU A O 1
ATOM 735 N N . GLN A 1 93 ? 4.081 8.013 -6.463 1.00 98.50 93 GLN A N 1
ATOM 736 C CA . GLN A 1 93 ? 2.712 8.479 -6.211 1.00 98.50 93 GLN A CA 1
ATOM 737 C C . GLN A 1 93 ? 1.781 7.326 -5.819 1.00 98.50 93 GLN A C 1
ATOM 739 O O . GLN A 1 93 ? 1.009 7.449 -4.871 1.00 98.50 93 GLN A O 1
ATOM 744 N N . LEU A 1 94 ? 1.891 6.187 -6.502 1.00 98.62 94 LEU A N 1
ATOM 745 C CA . LEU A 1 94 ? 1.127 4.989 -6.174 1.00 98.62 94 LEU A CA 1
ATOM 746 C C . LEU A 1 94 ? 1.458 4.467 -4.768 1.00 98.62 94 LEU A C 1
ATOM 748 O O . LEU A 1 94 ? 0.550 4.094 -4.026 1.00 98.62 94 LEU A O 1
ATOM 752 N N . GLN A 1 95 ? 2.736 4.458 -4.380 1.00 98.69 95 GLN A N 1
ATOM 753 C CA . GLN A 1 95 ? 3.141 4.072 -3.026 1.00 98.69 95 GLN A CA 1
ATOM 754 C C . GLN A 1 95 ? 2.517 4.988 -1.968 1.00 98.69 95 GLN A C 1
ATOM 756 O O . GLN A 1 95 ? 1.970 4.478 -0.991 1.00 98.69 95 GLN A O 1
ATOM 761 N N . ASN A 1 96 ? 2.519 6.308 -2.181 1.00 98.50 96 ASN A N 1
ATOM 762 C CA . ASN A 1 96 ? 1.873 7.257 -1.268 1.00 98.50 96 ASN A CA 1
ATOM 763 C C . ASN A 1 96 ? 0.382 6.933 -1.079 1.00 98.50 96 ASN A C 1
ATOM 765 O O . ASN A 1 96 ? -0.086 6.838 0.054 1.00 98.50 96 ASN A O 1
ATOM 769 N N . LEU A 1 97 ? -0.339 6.649 -2.169 1.00 98.62 97 LEU A N 1
ATOM 770 C CA . LEU A 1 97 ? -1.753 6.261 -2.101 1.00 98.62 97 LEU A CA 1
ATOM 771 C C . LEU A 1 97 ? -1.970 4.942 -1.343 1.00 98.62 97 LEU A C 1
ATOM 773 O O . LEU A 1 97 ? -2.936 4.817 -0.591 1.00 98.62 97 LEU A O 1
ATOM 777 N N . TYR A 1 98 ? -1.083 3.954 -1.497 1.00 98.69 98 TYR A N 1
ATOM 778 C CA . TYR A 1 98 ? -1.159 2.720 -0.708 1.00 98.69 98 TYR A CA 1
ATOM 779 C C . TYR A 1 98 ? -0.950 2.971 0.787 1.00 98.69 98 TYR A C 1
ATOM 781 O O . TYR A 1 98 ? -1.641 2.362 1.611 1.00 98.69 98 TYR A O 1
ATOM 789 N N . TYR A 1 99 ? -0.024 3.864 1.145 1.00 98.69 99 TYR A N 1
ATOM 790 C CA . TYR A 1 99 ? 0.183 4.272 2.533 1.00 98.69 99 TYR A CA 1
ATOM 791 C C . TYR A 1 99 ? -1.061 4.950 3.107 1.00 98.69 99 TYR A C 1
ATOM 793 O O . TYR A 1 99 ? -1.535 4.533 4.165 1.00 98.69 99 TYR A O 1
ATOM 801 N N . GLU A 1 100 ? -1.633 5.918 2.391 1.00 98.38 100 GLU A N 1
ATOM 802 C CA . GLU A 1 100 ? -2.870 6.597 2.792 1.00 98.38 100 GLU A CA 1
ATOM 803 C C . GLU A 1 100 ? -4.029 5.606 2.947 1.00 98.38 100 GLU A C 1
ATOM 805 O O . GLU A 1 100 ? -4.701 5.583 3.978 1.00 98.38 100 GLU A O 1
ATOM 810 N N . GLN A 1 101 ? -4.225 4.707 1.977 1.00 98.50 101 GLN A N 1
ATOM 811 C CA . GLN A 1 101 ? -5.263 3.681 2.054 1.00 98.50 101 GLN A CA 1
ATOM 812 C C . GLN A 1 101 ? -5.087 2.790 3.288 1.00 98.50 101 GLN A C 1
ATOM 814 O O . GLN A 1 101 ? -6.064 2.482 3.976 1.00 98.50 101 GLN A O 1
ATOM 819 N N . ARG A 1 102 ? -3.859 2.336 3.566 1.00 98.44 102 ARG A N 1
ATOM 820 C CA . ARG A 1 102 ? -3.576 1.488 4.728 1.00 98.44 102 ARG A CA 1
ATOM 821 C C . ARG A 1 102 ? -3.823 2.238 6.034 1.00 98.44 102 ARG A C 1
ATOM 823 O O . ARG A 1 102 ? -4.398 1.645 6.944 1.00 98.44 102 ARG A O 1
ATOM 830 N N . HIS A 1 103 ? -3.419 3.505 6.110 1.00 98.25 103 HIS A N 1
ATOM 831 C CA . HIS A 1 103 ? -3.652 4.369 7.265 1.00 98.25 103 HIS A CA 1
ATOM 832 C C . HIS A 1 103 ? -5.148 4.515 7.550 1.00 98.25 103 HIS A C 1
ATOM 834 O O . HIS A 1 103 ? -5.606 4.119 8.619 1.00 98.25 103 HIS A O 1
ATOM 840 N N . LEU A 1 104 ? -5.922 4.958 6.555 1.00 98.44 104 LEU A N 1
ATOM 841 C CA . LEU A 1 104 ? -7.368 5.154 6.681 1.00 98.44 104 LEU A CA 1
ATOM 842 C C . LEU A 1 104 ? -8.097 3.854 7.033 1.00 98.44 104 LEU A C 1
ATOM 844 O O . LEU A 1 104 ? -9.001 3.848 7.862 1.00 98.44 104 LEU A O 1
ATOM 848 N N . ARG A 1 105 ? -7.700 2.720 6.441 1.00 98.06 105 ARG A N 1
ATOM 849 C CA . ARG A 1 105 ? -8.252 1.410 6.821 1.00 98.06 105 ARG A CA 1
ATOM 850 C C . ARG A 1 105 ? -7.958 1.072 8.279 1.00 98.06 105 ARG A C 1
ATOM 852 O O . ARG A 1 105 ? -8.840 0.550 8.950 1.00 98.06 105 ARG A O 1
ATOM 859 N N . GLY A 1 106 ? -6.750 1.366 8.755 1.00 97.94 106 GLY A N 1
ATOM 860 C CA . GLY A 1 106 ? -6.376 1.196 10.157 1.00 97.94 106 GLY A CA 1
ATOM 861 C C . GLY A 1 106 ? -7.243 2.039 11.090 1.00 97.94 106 GLY A C 1
ATOM 862 O O . GLY A 1 106 ? -7.771 1.508 12.062 1.00 97.94 106 GLY A O 1
ATOM 863 N N . GLU A 1 107 ? -7.456 3.313 10.758 1.00 98.00 107 GLU A N 1
ATOM 864 C CA . GLU A 1 107 ? -8.326 4.211 11.528 1.00 98.00 107 GLU A CA 1
ATOM 865 C C . GLU A 1 107 ? -9.783 3.740 11.528 1.00 98.00 107 GLU A C 1
ATOM 867 O O . GLU A 1 107 ? -10.403 3.678 12.585 1.00 98.00 107 GLU A O 1
ATOM 872 N N . ILE A 1 108 ? -10.320 3.320 10.377 1.00 97.62 108 ILE A N 1
ATOM 873 C CA . ILE A 1 108 ? -11.681 2.772 10.286 1.00 97.62 108 ILE A CA 1
ATOM 874 C C . ILE A 1 108 ? -11.829 1.535 11.174 1.00 97.62 108 ILE A C 1
ATOM 876 O O . ILE A 1 108 ? -12.827 1.415 11.882 1.00 97.62 108 ILE A O 1
ATOM 880 N N . THR A 1 109 ? -10.865 0.613 11.137 1.00 97.31 109 THR A N 1
ATOM 881 C CA . THR A 1 109 ? -10.882 -0.574 12.000 1.00 97.31 109 THR A CA 1
ATOM 882 C C . THR A 1 109 ? -10.818 -0.174 13.470 1.00 97.31 109 THR A C 1
ATOM 884 O O . THR A 1 109 ? -11.639 -0.637 14.248 1.00 97.31 109 THR A O 1
ATOM 887 N N . ALA A 1 110 ? -9.938 0.758 13.844 1.00 95.56 110 ALA A N 1
ATOM 888 C CA . ALA A 1 110 ? -9.848 1.250 15.218 1.00 95.56 110 ALA A CA 1
ATOM 889 C C . ALA A 1 110 ? -11.150 1.917 15.700 1.00 95.56 110 ALA A C 1
ATOM 891 O O . ALA A 1 110 ? -11.556 1.717 16.842 1.00 95.56 110 ALA A O 1
ATOM 892 N N . CYS A 1 111 ? -11.833 2.674 14.836 1.00 94.44 111 CYS A N 1
ATOM 893 C CA . CYS A 1 111 ? -13.134 3.263 15.149 1.00 94.44 111 CYS A CA 1
ATOM 894 C C . CYS A 1 111 ? -14.240 2.208 15.287 1.00 94.44 111 CYS A C 1
ATOM 896 O O . CYS A 1 111 ? -15.112 2.353 16.138 1.00 94.44 111 CYS A O 1
ATOM 898 N N . LYS A 1 112 ? -14.223 1.154 14.462 1.00 92.00 112 LYS A N 1
ATOM 899 C CA . LYS A 1 112 ? -15.209 0.061 14.522 1.00 92.00 112 LYS A CA 1
ATOM 900 C C . LYS A 1 112 ? -15.018 -0.834 15.740 1.00 92.00 112 LYS A C 1
ATOM 902 O O . LYS A 1 112 ? -15.997 -1.204 16.378 1.00 92.00 112 LYS A O 1
ATOM 907 N N . ASP A 1 113 ? -13.767 -1.136 16.060 1.00 92.38 113 ASP A N 1
ATOM 908 C CA . ASP A 1 113 ? -13.384 -1.989 17.185 1.00 92.38 113 ASP A CA 1
ATOM 909 C C . ASP A 1 113 ? -13.360 -1.217 18.510 1.00 92.38 113 ASP A C 1
ATOM 911 O O . ASP A 1 113 ? -12.986 -1.772 19.546 1.00 92.38 113 ASP A O 1
ATOM 915 N N . PHE A 1 114 ? -13.748 0.063 18.499 1.00 90.62 114 PHE A N 1
ATOM 916 C CA . PHE A 1 114 ? -13.837 0.860 19.708 1.00 90.62 114 PHE A CA 1
ATOM 917 C C . PHE A 1 114 ? -14.755 0.148 20.718 1.00 90.62 114 PHE A C 1
ATOM 919 O O . PHE A 1 114 ? -15.924 -0.113 20.417 1.00 90.62 114 PHE A O 1
ATOM 926 N N . PRO A 1 115 ? -14.254 -0.208 21.914 1.00 85.44 115 PRO A N 1
ATOM 927 C CA . PRO A 1 115 ? -15.045 -0.945 22.882 1.00 85.44 115 PRO A CA 1
ATOM 928 C C . PRO A 1 115 ? -16.100 -0.015 23.480 1.00 85.44 115 PRO A C 1
ATOM 930 O O . PRO A 1 115 ? -15.800 0.901 24.246 1.00 85.44 115 PRO A O 1
ATOM 933 N N . HIS A 1 116 ? -17.361 -0.259 23.144 1.00 86.62 116 HIS A N 1
ATOM 934 C CA . HIS A 1 116 ? -18.471 0.516 23.674 1.00 86.62 116 HIS A CA 1
ATOM 935 C C . HIS A 1 116 ? -18.916 -0.073 25.013 1.00 86.62 116 HIS A C 1
ATOM 937 O O . HIS A 1 116 ? -19.385 -1.210 25.055 1.00 86.62 116 HIS A O 1
ATOM 943 N N . SER A 1 117 ? -18.840 0.700 26.102 1.00 84.38 117 SER A N 1
ATOM 944 C CA . SER A 1 117 ? -19.196 0.224 27.449 1.00 84.38 117 SER A CA 1
ATOM 945 C C . SER A 1 117 ? -20.581 -0.425 27.519 1.00 84.38 117 SER A C 1
ATOM 947 O O . SER A 1 117 ? -20.746 -1.400 28.237 1.00 84.38 117 SER A O 1
ATOM 949 N N . TYR A 1 118 ? -21.560 0.066 26.746 1.00 82.12 118 TYR A N 1
ATOM 950 C CA . TYR A 1 118 ? -22.930 -0.460 26.740 1.00 82.12 118 TYR A CA 1
ATOM 951 C C . TYR A 1 118 ? -23.062 -1.891 26.197 1.00 82.12 118 TYR A C 1
ATOM 953 O O . TYR A 1 118 ? -23.998 -2.587 26.573 1.00 82.12 118 TYR A O 1
ATOM 961 N N . THR A 1 119 ? -22.121 -2.358 25.371 1.00 81.94 119 THR A N 1
ATOM 962 C CA . THR A 1 119 ? -22.170 -3.714 24.791 1.00 81.94 119 THR A CA 1
ATOM 963 C C . THR A 1 119 ? -21.806 -4.819 25.782 1.00 81.94 119 THR A C 1
ATOM 965 O O . THR A 1 119 ? -22.162 -5.972 25.563 1.00 81.94 119 THR A O 1
ATOM 968 N N . SER A 1 120 ? -21.127 -4.487 26.885 1.00 82.94 120 SER A N 1
ATOM 969 C CA . SER A 1 120 ? -20.770 -5.444 27.940 1.00 82.94 120 SER A CA 1
ATOM 970 C C . SER A 1 120 ? -21.716 -5.412 29.144 1.00 82.94 120 SER A C 1
ATOM 972 O O . SER A 1 120 ? -21.539 -6.191 30.084 1.00 82.94 120 SER A O 1
ATOM 974 N N . LEU A 1 121 ? -22.718 -4.526 29.144 1.00 86.31 121 LEU A N 1
ATOM 975 C CA . LEU A 1 121 ? -23.700 -4.444 30.219 1.00 86.31 121 LEU A CA 1
ATOM 976 C C . LEU A 1 121 ? -24.704 -5.608 30.127 1.00 86.31 121 LEU A C 1
ATOM 978 O O . LEU A 1 121 ? -25.271 -5.833 29.058 1.00 86.31 121 LEU A O 1
ATOM 982 N N . PRO A 1 122 ? -24.980 -6.319 31.238 1.00 86.19 122 PRO A N 1
ATOM 983 C CA . PRO A 1 122 ? -26.035 -7.323 31.279 1.00 86.19 122 PRO A CA 1
ATOM 984 C C . PRO A 1 122 ? -27.386 -6.601 31.297 1.00 86.19 122 PRO A C 1
ATOM 986 O O . PRO A 1 122 ? -27.863 -6.194 32.354 1.00 86.19 122 PRO A O 1
ATOM 989 N N . LEU A 1 123 ? -27.933 -6.364 30.109 1.00 88.06 123 LEU A N 1
ATOM 990 C CA . LEU A 1 123 ? -29.261 -5.801 29.882 1.00 88.06 123 LEU A CA 1
ATOM 991 C C . LEU A 1 123 ? -30.279 -6.939 29.780 1.00 88.06 123 LEU A C 1
ATOM 993 O O . LEU A 1 123 ? -29.948 -8.022 29.291 1.00 88.06 123 LEU A O 1
ATOM 997 N N . ILE A 1 124 ? -31.521 -6.681 30.189 1.00 88.94 124 ILE A N 1
ATOM 998 C CA . ILE A 1 124 ? -32.640 -7.582 29.887 1.00 88.94 124 ILE A CA 1
ATOM 999 C C . ILE A 1 124 ? -32.813 -7.734 28.372 1.00 88.94 124 ILE A C 1
ATOM 1001 O O . ILE A 1 124 ? -32.439 -6.840 27.595 1.00 88.94 124 ILE A O 1
ATOM 1005 N N . SER A 1 125 ? -33.347 -8.877 27.942 1.00 90.31 125 SER A N 1
ATOM 1006 C CA . SER A 1 125 ? -33.569 -9.134 26.517 1.00 90.31 125 SER A CA 1
ATOM 1007 C C . SER A 1 125 ? -34.553 -8.121 25.916 1.00 90.31 125 SER A C 1
ATOM 1009 O O . SER A 1 125 ? -35.324 -7.477 26.627 1.00 90.31 125 SER A O 1
ATOM 1011 N N . GLU A 1 126 ? -34.511 -7.939 24.595 1.00 88.19 126 GLU A N 1
ATOM 1012 C CA . GLU A 1 126 ? -35.423 -7.011 23.903 1.00 88.19 126 GLU A CA 1
ATOM 1013 C C . GLU A 1 126 ? -36.884 -7.409 24.095 1.00 88.19 126 GLU A C 1
ATOM 1015 O O . GLU A 1 126 ? -37.730 -6.559 24.354 1.00 88.19 126 GLU A O 1
ATOM 1020 N N . GLU A 1 127 ? -37.156 -8.711 24.055 1.00 90.06 127 GLU A N 1
ATOM 1021 C CA . GLU A 1 127 ? -38.484 -9.286 24.246 1.00 90.06 127 GLU A CA 1
ATOM 1022 C C . GLU A 1 127 ? -39.034 -8.982 25.647 1.00 90.06 127 GLU A C 1
ATOM 1024 O O . GLU A 1 127 ? -40.166 -8.522 25.780 1.00 90.06 127 GLU A O 1
ATOM 1029 N N . GLU A 1 128 ? -38.226 -9.182 26.693 1.00 90.81 128 GLU A N 1
ATOM 1030 C CA . GLU A 1 128 ? -38.611 -8.877 28.078 1.00 90.81 128 GLU A CA 1
ATOM 1031 C C . GLU A 1 128 ? -38.792 -7.372 28.302 1.00 90.81 128 GLU A C 1
ATOM 1033 O O . GLU A 1 128 ? -39.720 -6.957 28.999 1.00 90.81 128 GLU A O 1
ATOM 1038 N N . PHE A 1 129 ? -37.940 -6.540 27.695 1.00 93.00 129 PHE A N 1
ATOM 1039 C CA . PHE A 1 129 ? -38.074 -5.087 27.787 1.00 93.00 129 PHE A CA 1
ATOM 1040 C C . PHE A 1 129 ? -39.378 -4.599 27.152 1.00 93.00 129 PHE A C 1
ATOM 1042 O O . PHE A 1 129 ? -40.097 -3.826 27.777 1.00 93.00 129 PHE A O 1
ATOM 1049 N N . LEU A 1 130 ? -39.721 -5.078 25.953 1.00 91.88 130 LEU A N 1
ATOM 1050 C CA . LEU A 1 130 ? -40.945 -4.683 25.249 1.00 91.88 130 LEU A CA 1
ATOM 1051 C C . LEU A 1 130 ? -42.220 -5.187 25.938 1.00 91.88 130 LEU A C 1
ATOM 1053 O O . LEU A 1 130 ? -43.261 -4.540 25.849 1.00 91.88 130 LEU A O 1
ATOM 1057 N N . GLN A 1 131 ? -42.150 -6.306 26.665 1.00 92.38 131 GLN A N 1
ATOM 1058 C CA . GLN A 1 131 ? -43.260 -6.757 27.513 1.00 92.38 131 GLN A CA 1
ATOM 1059 C C . GLN A 1 131 ? -43.527 -5.799 28.681 1.00 92.38 131 GLN A C 1
ATOM 1061 O O . GLN A 1 131 ? -44.681 -5.591 29.052 1.00 92.38 131 GLN A O 1
ATOM 1066 N N . LEU A 1 132 ? -42.471 -5.228 29.268 1.00 88.94 132 LEU A N 1
ATOM 1067 C CA . LEU A 1 132 ? -42.570 -4.272 30.375 1.00 88.94 132 LEU A CA 1
ATOM 1068 C C . LEU A 1 132 ? -42.880 -2.848 29.893 1.00 88.94 132 LEU A C 1
ATOM 1070 O O . LEU A 1 132 ? -43.582 -2.114 30.584 1.00 88.94 132 LEU A O 1
ATOM 1074 N N . HIS A 1 133 ? -42.375 -2.486 28.714 1.00 89.44 133 HIS A N 1
ATOM 1075 C CA . HIS A 1 133 ? -42.485 -1.166 28.100 1.00 89.44 133 HIS A CA 1
ATOM 1076 C C . HIS A 1 133 ? -42.989 -1.269 26.654 1.00 89.44 133 HIS A C 1
ATOM 1078 O O . HIS A 1 133 ? -42.220 -1.081 25.705 1.00 89.44 133 HIS A O 1
ATOM 1084 N N . PRO A 1 134 ? -44.290 -1.552 26.457 1.00 89.69 134 PRO A N 1
ATOM 1085 C CA . PRO A 1 134 ? -44.868 -1.683 25.123 1.00 89.69 134 PRO A CA 1
ATOM 1086 C C . PRO A 1 134 ? -44.871 -0.359 24.343 1.00 89.69 134 PRO A C 1
ATOM 1088 O O . PRO A 1 134 ? -44.984 -0.382 23.120 1.00 89.69 134 PRO A O 1
ATOM 1091 N N . GLU A 1 135 ? -44.714 0.790 25.016 1.00 90.69 135 GLU A N 1
ATOM 1092 C CA . GLU A 1 135 ? -44.596 2.105 24.370 1.00 90.69 135 GLU A CA 1
ATOM 1093 C C . GLU A 1 135 ? -43.418 2.228 23.389 1.00 90.69 135 GLU A C 1
ATOM 1095 O O . GLU A 1 135 ? -43.487 3.047 22.477 1.00 90.69 135 GLU A O 1
ATOM 1100 N N . HIS A 1 136 ? -42.375 1.405 23.539 1.00 88.69 136 HIS A N 1
ATOM 1101 C CA . HIS A 1 136 ? -41.148 1.470 22.738 1.00 88.69 136 HIS A CA 1
ATOM 1102 C C . HIS A 1 136 ? -41.111 0.463 21.572 1.00 88.69 136 HIS A C 1
ATOM 1104 O O . HIS A 1 136 ? -40.065 0.268 20.958 1.00 88.69 136 HIS A O 1
ATOM 1110 N N . ALA A 1 137 ? -42.228 -0.204 21.257 1.00 85.50 137 ALA A N 1
ATOM 1111 C CA . ALA A 1 137 ? -42.271 -1.252 20.230 1.00 85.50 137 ALA A CA 1
ATOM 1112 C C . ALA A 1 137 ? -42.024 -0.747 18.797 1.00 85.50 137 ALA A C 1
ATOM 1114 O O . ALA A 1 137 ? -41.489 -1.485 17.974 1.00 85.50 137 ALA A O 1
ATOM 1115 N N . GLU A 1 138 ? -42.394 0.502 18.512 1.00 90.50 138 GLU A N 1
ATOM 1116 C CA . GLU A 1 138 ? -42.258 1.131 17.189 1.00 90.50 138 GLU A CA 1
ATOM 1117 C C . GLU A 1 138 ? -41.026 2.052 17.092 1.00 90.50 138 GLU A C 1
ATOM 1119 O O . GLU A 1 138 ? -40.848 2.759 16.099 1.00 90.50 138 GLU A O 1
ATOM 1124 N N . ASP A 1 139 ? -40.182 2.083 18.128 1.00 91.00 139 ASP A N 1
ATOM 1125 C CA . ASP A 1 139 ? -39.010 2.953 18.162 1.00 91.00 139 ASP A CA 1
ATOM 1126 C C . ASP A 1 139 ? -37.883 2.443 17.249 1.00 91.00 139 ASP A C 1
ATOM 1128 O O . ASP A 1 139 ? -37.679 1.243 17.056 1.00 91.00 139 ASP A O 1
ATOM 1132 N N . ASP A 1 140 ? -37.088 3.378 16.719 1.00 94.31 140 ASP A N 1
ATOM 1133 C CA . ASP A 1 140 ? -35.859 3.063 15.982 1.00 94.31 140 ASP A CA 1
ATOM 1134 C C . ASP A 1 140 ? -34.881 2.250 16.861 1.00 94.31 140 ASP A C 1
ATOM 1136 O O . ASP A 1 140 ? -34.775 2.537 18.059 1.00 94.31 140 ASP A O 1
ATOM 1140 N N . PRO A 1 141 ? -34.099 1.291 16.317 1.00 91.25 141 PRO A N 1
ATOM 1141 C CA . PRO A 1 141 ? -33.208 0.451 17.119 1.00 91.25 141 PRO A CA 1
ATOM 1142 C C . PRO A 1 141 ? -32.252 1.223 18.038 1.00 91.25 141 PRO A C 1
ATOM 1144 O O . PRO A 1 141 ? -31.961 0.776 19.151 1.00 91.25 141 PRO A O 1
ATOM 1147 N N . HIS A 1 142 ? -31.767 2.395 17.613 1.00 91.06 142 HIS A N 1
ATOM 1148 C CA . HIS A 1 142 ? -30.917 3.231 18.461 1.00 91.06 142 HIS A CA 1
ATOM 1149 C C . HIS A 1 142 ? -31.713 3.875 19.606 1.00 91.06 142 HIS A C 1
ATOM 1151 O O . HIS A 1 142 ? -31.243 3.906 20.746 1.00 91.06 142 HIS A O 1
ATOM 1157 N N . ALA A 1 143 ? -32.928 4.355 19.326 1.00 93.12 143 ALA A N 1
ATOM 1158 C CA . ALA A 1 143 ? -33.825 4.909 20.339 1.00 93.12 143 ALA A CA 1
ATOM 1159 C C . ALA A 1 143 ? -34.260 3.839 21.357 1.00 93.12 143 ALA A C 1
ATOM 1161 O O . ALA A 1 143 ? -34.176 4.078 22.564 1.00 93.12 143 ALA A O 1
ATOM 1162 N N . LEU A 1 144 ? -34.593 2.632 20.888 1.00 92.69 144 LEU A N 1
ATOM 1163 C CA . LEU A 1 144 ? -34.903 1.476 21.729 1.00 92.69 144 LEU A CA 1
ATOM 1164 C C . LEU A 1 144 ? -33.727 1.116 22.650 1.00 92.69 144 LEU A C 1
ATOM 1166 O O . LEU A 1 144 ? -33.915 0.892 23.847 1.00 92.69 144 LEU A O 1
ATOM 1170 N N . MET A 1 145 ? -32.494 1.103 22.129 1.00 91.56 145 MET A N 1
ATOM 1171 C CA . MET A 1 145 ? -31.298 0.848 22.942 1.00 91.56 145 MET A CA 1
ATOM 1172 C C . MET A 1 145 ? -31.100 1.918 24.029 1.00 91.56 145 MET A C 1
ATOM 1174 O O . MET A 1 145 ? -30.774 1.587 25.170 1.00 91.56 145 MET A O 1
ATOM 1178 N N . ILE A 1 146 ? -31.337 3.196 23.716 1.00 92.62 146 ILE A N 1
ATOM 1179 C CA . ILE A 1 146 ? -31.278 4.283 24.706 1.00 92.62 146 ILE A CA 1
ATOM 1180 C C . ILE A 1 146 ? -32.335 4.085 25.799 1.00 92.62 146 ILE A C 1
ATOM 1182 O O . ILE A 1 146 ? -32.008 4.176 26.986 1.00 92.62 146 ILE A O 1
ATOM 1186 N N . ALA A 1 147 ? -33.578 3.771 25.426 1.00 93.38 147 ALA A N 1
ATOM 1187 C CA . ALA A 1 147 ? -34.658 3.516 26.377 1.00 93.38 147 ALA A CA 1
ATOM 1188 C C . ALA A 1 147 ? -34.326 2.338 27.312 1.00 93.38 147 ALA A C 1
ATOM 1190 O O . ALA A 1 147 ? -34.451 2.456 28.535 1.00 93.38 147 ALA A O 1
ATOM 1191 N N . ARG A 1 148 ? -33.784 1.245 26.759 1.00 92.75 148 ARG A N 1
ATOM 1192 C CA . ARG A 1 148 ? -33.297 0.085 27.527 1.00 92.75 148 ARG A CA 1
ATOM 1193 C C . ARG A 1 148 ? -32.212 0.464 28.534 1.00 92.75 148 ARG A C 1
ATOM 1195 O O . ARG A 1 148 ? -32.275 0.051 29.690 1.00 92.75 148 ARG A O 1
ATOM 1202 N N . LEU A 1 149 ? -31.241 1.287 28.132 1.00 93.00 149 LEU A N 1
ATOM 1203 C CA . LEU A 1 149 ? -30.183 1.764 29.030 1.00 93.00 149 LEU A CA 1
ATOM 1204 C C . LEU A 1 149 ? -30.727 2.646 30.161 1.00 93.00 149 LEU A C 1
ATOM 1206 O O . LEU A 1 149 ? -30.262 2.546 31.299 1.00 93.00 149 LEU A O 1
ATOM 1210 N N . HIS A 1 150 ? -31.712 3.498 29.871 1.00 93.06 150 HIS A N 1
ATOM 1211 C CA . HIS A 1 150 ? -32.363 4.323 30.888 1.00 93.06 150 HIS A CA 1
ATOM 1212 C C . HIS A 1 150 ? -33.148 3.490 31.899 1.00 93.06 150 HIS A C 1
ATOM 1214 O O . HIS A 1 150 ? -33.043 3.752 33.099 1.00 93.06 150 HIS A O 1
ATOM 1220 N N . ASN A 1 151 ? -33.876 2.473 31.438 1.00 92.38 151 ASN A N 1
ATOM 1221 C CA . ASN A 1 151 ? -34.578 1.547 32.319 1.00 92.38 151 ASN A CA 1
ATOM 1222 C C . ASN A 1 151 ? -33.604 0.798 33.238 1.00 92.38 151 ASN A C 1
ATOM 1224 O O . ASN A 1 151 ? -33.756 0.849 34.457 1.00 92.38 151 ASN A O 1
ATOM 1228 N N . GLU A 1 152 ? -32.545 0.202 32.683 1.00 92.56 152 GLU A N 1
ATOM 1229 C CA . GLU A 1 152 ? -31.542 -0.521 33.473 1.00 92.56 152 GLU A CA 1
ATOM 1230 C C . GLU A 1 152 ? -30.887 0.387 34.526 1.00 92.56 152 GLU A C 1
ATOM 1232 O O . GLU A 1 152 ? -30.649 -0.017 35.668 1.00 92.56 152 GLU A O 1
ATOM 1237 N N . LYS A 1 153 ? -30.620 1.649 34.170 1.00 93.00 153 LYS A N 1
ATOM 1238 C CA . LYS A 1 153 ? -30.116 2.645 35.118 1.00 93.00 153 LYS A CA 1
ATOM 1239 C C . LYS A 1 153 ? -31.103 2.876 36.267 1.00 93.00 153 LYS A C 1
ATOM 1241 O O . LYS A 1 153 ? -30.683 2.820 37.422 1.00 93.00 153 LYS A O 1
ATOM 1246 N N . ALA A 1 154 ? -32.380 3.110 35.967 1.00 94.19 154 ALA A N 1
ATOM 1247 C CA . ALA A 1 154 ? -33.410 3.337 36.980 1.00 94.19 154 ALA A CA 1
ATOM 1248 C C . ALA A 1 154 ? -33.555 2.128 37.921 1.00 94.19 154 ALA A C 1
ATOM 1250 O O . ALA A 1 154 ? -33.555 2.284 39.143 1.00 94.19 154 ALA A O 1
ATOM 1251 N N . VAL A 1 155 ? -33.561 0.914 37.360 1.00 93.06 155 VAL A N 1
ATOM 1252 C CA . VAL A 1 155 ? -33.607 -0.340 38.125 1.00 93.06 155 VAL A CA 1
ATOM 1253 C C . VAL A 1 155 ? -32.404 -0.455 39.065 1.00 93.06 155 VAL A C 1
ATOM 1255 O O . VAL A 1 155 ? -32.574 -0.744 40.252 1.00 93.06 155 VAL A O 1
ATOM 1258 N N . ARG A 1 156 ? -31.180 -0.188 38.587 1.00 93.75 156 ARG A N 1
ATOM 1259 C CA . ARG A 1 156 ? -29.980 -0.239 39.441 1.00 93.75 156 ARG A CA 1
ATOM 1260 C C . ARG A 1 156 ? -29.982 0.818 40.541 1.00 93.75 156 ARG A C 1
ATOM 1262 O O . ARG A 1 156 ? -29.538 0.529 41.653 1.00 93.75 156 ARG A O 1
ATOM 1269 N N . GLU A 1 157 ? -30.474 2.020 40.261 1.00 96.69 157 GLU A N 1
ATOM 1270 C CA . GLU A 1 157 ? -30.599 3.082 41.264 1.00 96.69 157 GLU A CA 1
ATOM 1271 C C . GLU A 1 157 ? -31.586 2.699 42.376 1.00 96.69 157 GLU A C 1
ATOM 1273 O O . GLU A 1 157 ? -31.288 2.891 43.561 1.00 96.69 157 GLU A O 1
ATOM 1278 N N . ASP A 1 158 ? -32.719 2.097 42.017 1.00 96.31 158 ASP A N 1
ATOM 1279 C CA . ASP A 1 158 ? -33.704 1.606 42.979 1.00 96.31 158 ASP A CA 1
ATOM 1280 C C . ASP A 1 158 ? -33.173 0.418 43.796 1.00 96.31 158 ASP A C 1
ATOM 1282 O O . ASP A 1 158 ? -33.327 0.399 45.022 1.00 96.31 158 ASP A O 1
ATOM 1286 N N . LEU A 1 159 ? -32.473 -0.533 43.167 1.00 95.94 159 LEU A N 1
ATOM 1287 C CA . LEU A 1 159 ? -31.834 -1.652 43.869 1.00 95.94 159 LEU A CA 1
ATOM 1288 C C . LEU A 1 159 ? -30.768 -1.175 44.864 1.00 95.94 159 LEU A C 1
ATOM 1290 O O . LEU A 1 159 ? -30.719 -1.660 45.997 1.00 95.94 159 LEU A O 1
ATOM 1294 N N . GLU A 1 160 ? -29.939 -0.197 44.493 1.00 97.00 160 GLU A N 1
ATOM 1295 C CA . GLU A 1 160 ? -28.933 0.361 45.402 1.00 97.00 160 GLU A CA 1
ATOM 1296 C C . GLU A 1 160 ? -29.588 1.129 46.562 1.00 97.00 160 GLU A C 1
ATOM 1298 O O . GLU A 1 160 ? -29.110 1.058 47.700 1.00 97.00 160 GLU A O 1
ATOM 1303 N N . ARG A 1 161 ? -30.715 1.816 46.319 1.00 97.44 161 ARG A N 1
ATOM 1304 C CA . ARG A 1 161 ? -31.512 2.454 47.380 1.00 97.44 161 ARG A CA 1
ATOM 1305 C C . ARG A 1 161 ? -32.025 1.412 48.375 1.00 97.44 161 ARG A C 1
ATOM 1307 O O . ARG A 1 161 ? -31.751 1.527 49.571 1.00 97.44 161 ARG A O 1
ATOM 1314 N N . GLN A 1 162 ? -32.668 0.352 47.885 1.00 97.19 162 GLN A N 1
ATOM 1315 C CA . GLN A 1 162 ? -33.170 -0.744 48.721 1.00 97.19 162 GLN A CA 1
ATOM 1316 C C . GLN A 1 162 ? -32.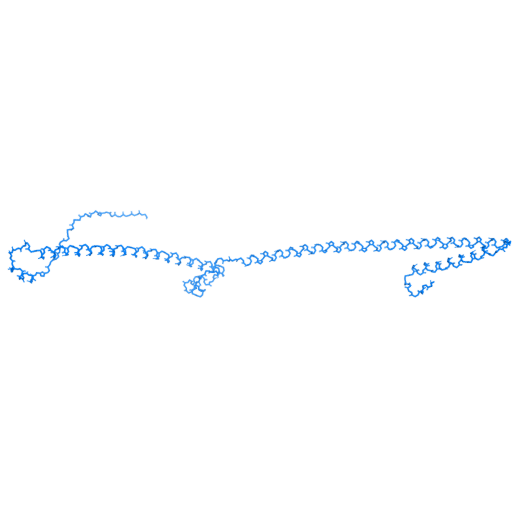041 -1.431 49.498 1.00 97.19 162 GLN A C 1
ATOM 1318 O O . GLN A 1 162 ? -32.171 -1.701 50.694 1.00 97.19 162 GLN A O 1
ATOM 1323 N N . ARG A 1 163 ? -30.894 -1.668 48.852 1.00 97.75 163 ARG A N 1
ATOM 1324 C CA . ARG A 1 163 ? -29.709 -2.251 49.490 1.00 97.75 163 ARG A CA 1
ATOM 1325 C C . ARG A 1 163 ? -29.208 -1.383 50.645 1.00 97.75 163 ARG A C 1
ATOM 1327 O O . ARG A 1 163 ? -28.913 -1.915 51.718 1.00 97.75 163 ARG A O 1
ATOM 1334 N N . LYS A 1 164 ? -29.139 -0.059 50.466 1.00 97.19 164 LYS A N 1
ATOM 1335 C CA . LYS A 1 164 ? -28.747 0.884 51.529 1.00 97.19 164 LYS A CA 1
ATOM 1336 C C . LYS A 1 164 ? -29.743 0.885 52.685 1.00 97.19 164 LYS A C 1
ATOM 1338 O O . LYS A 1 164 ? -29.325 0.783 53.838 1.00 97.19 164 LYS A O 1
ATOM 1343 N N . GLU A 1 165 ? -31.040 0.929 52.395 1.00 97.38 165 GLU A N 1
ATOM 1344 C CA . GLU A 1 165 ? -32.090 0.877 53.417 1.00 97.38 165 GLU A CA 1
ATOM 1345 C C . GLU A 1 165 ? -32.045 -0.424 54.227 1.00 97.38 165 GLU A C 1
ATOM 1347 O O . GLU A 1 165 ? -32.081 -0.400 55.460 1.00 97.38 165 GLU A O 1
ATOM 1352 N N . LEU A 1 166 ? -31.921 -1.570 53.554 1.00 97.19 166 LEU A N 1
ATOM 1353 C CA . LEU A 1 166 ? -31.807 -2.874 54.206 1.00 97.19 166 LEU A CA 1
ATOM 1354 C C . LEU A 1 166 ? -30.516 -2.989 55.020 1.00 97.19 166 LEU A C 1
ATOM 1356 O O . LEU A 1 166 ? -30.540 -3.523 56.129 1.00 97.19 166 LEU A O 1
ATOM 1360 N N . SER A 1 167 ? -29.402 -2.447 54.523 1.00 96.81 167 SER A N 1
ATOM 1361 C CA . SER A 1 167 ? -28.139 -2.403 55.265 1.00 96.81 167 SER A CA 1
ATOM 1362 C C . SER A 1 167 ? -28.250 -1.549 56.531 1.00 96.81 167 SER A C 1
ATOM 1364 O O . SER A 1 167 ? -27.748 -1.948 57.584 1.00 96.81 167 SER A O 1
ATOM 1366 N N . ALA A 1 168 ? -28.942 -0.409 56.465 1.00 97.44 168 ALA A N 1
ATOM 1367 C CA . ALA A 1 168 ? -29.198 0.435 57.629 1.00 97.44 168 ALA A CA 1
ATOM 1368 C C . ALA A 1 168 ? -30.078 -0.288 58.660 1.00 97.44 168 ALA A C 1
ATOM 1370 O O . ALA A 1 168 ? -29.701 -0.383 59.828 1.00 97.44 168 ALA A O 1
ATOM 1371 N N . LYS A 1 169 ? -31.192 -0.896 58.224 1.00 96.88 169 LYS A N 1
ATOM 1372 C CA . LYS A 1 169 ? -32.068 -1.707 59.091 1.00 96.88 169 LYS A CA 1
ATOM 1373 C C . LYS A 1 169 ? -31.303 -2.855 59.750 1.00 96.88 169 LYS A C 1
ATOM 1375 O O . LYS A 1 169 ? -31.435 -3.073 60.953 1.00 96.88 169 LYS A O 1
ATOM 1380 N N . LYS A 1 170 ? -30.456 -3.556 58.988 1.00 97.56 170 LYS A N 1
ATOM 1381 C CA . LYS A 1 170 ? -29.577 -4.612 59.508 1.00 97.56 170 LYS A CA 1
ATOM 1382 C C . LYS A 1 170 ? -28.662 -4.075 60.609 1.00 97.56 170 LYS A C 1
ATOM 1384 O O . LYS A 1 170 ? -28.554 -4.707 61.656 1.00 97.56 170 LYS A O 1
ATOM 1389 N N . GLN A 1 171 ? -28.027 -2.922 60.402 1.00 96.56 171 GLN A N 1
ATOM 1390 C CA . GLN A 1 171 ? -27.134 -2.333 61.399 1.00 96.56 171 GLN A CA 1
ATOM 1391 C C . GLN A 1 171 ? -27.883 -1.928 62.674 1.00 96.56 171 GLN A C 1
ATOM 1393 O O . GLN A 1 171 ? -27.412 -2.224 63.773 1.00 96.56 171 GLN A O 1
ATOM 1398 N N . THR A 1 172 ? -29.070 -1.334 62.544 1.00 97.06 172 THR A N 1
ATOM 1399 C CA . THR A 1 172 ? -29.933 -1.006 63.687 1.00 97.06 172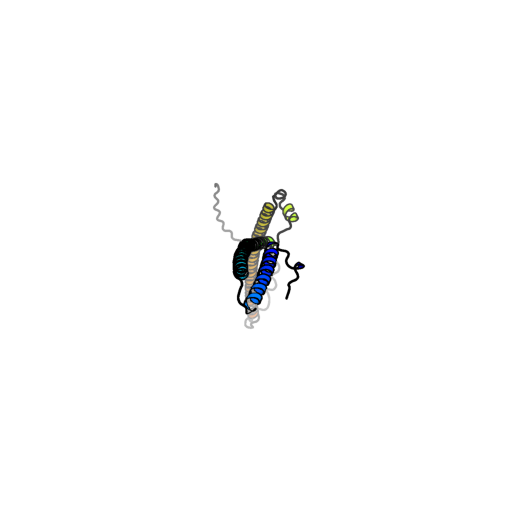 THR A CA 1
ATOM 1400 C C . THR A 1 172 ? -30.305 -2.259 64.478 1.00 97.06 172 THR A C 1
ATOM 1402 O O . THR A 1 172 ? -30.096 -2.300 65.688 1.00 97.06 172 THR A O 1
ATOM 1405 N N . LEU A 1 173 ? -30.745 -3.329 63.808 1.00 96.81 173 LEU A N 1
ATOM 1406 C CA . LEU A 1 173 ? -31.088 -4.595 64.467 1.00 96.81 173 LEU A CA 1
ATOM 1407 C C . LEU A 1 173 ? -29.882 -5.268 65.137 1.00 96.81 173 LEU A C 1
ATOM 1409 O O . LEU A 1 173 ? -30.040 -5.908 66.178 1.00 96.81 173 LEU A O 1
ATOM 1413 N N . ILE A 1 174 ? -28.677 -5.138 64.571 1.00 96.75 174 ILE A N 1
ATOM 1414 C CA . ILE A 1 174 ? -27.442 -5.629 65.200 1.00 96.75 174 ILE A CA 1
ATOM 1415 C C . ILE A 1 174 ? -27.165 -4.860 66.494 1.00 96.75 174 ILE A C 1
ATOM 1417 O O . ILE A 1 174 ? -26.842 -5.481 67.506 1.00 96.75 174 ILE A O 1
ATOM 1421 N N . LEU A 1 175 ? -27.300 -3.531 66.482 1.00 97.00 175 LEU A N 1
ATOM 1422 C CA . LEU A 1 175 ? -27.111 -2.699 67.672 1.00 97.00 175 LEU A CA 1
ATOM 1423 C C . LEU A 1 175 ? -28.164 -2.998 68.746 1.00 97.00 175 LEU A C 1
ATOM 1425 O O . LEU A 1 175 ? -27.810 -3.165 69.910 1.00 97.00 175 LEU A O 1
ATOM 1429 N N . GLU A 1 176 ? -29.432 -3.151 68.363 1.00 96.56 176 GLU A N 1
ATOM 1430 C CA . GLU A 1 176 ? -30.505 -3.539 69.284 1.00 96.56 176 GLU A CA 1
ATOM 1431 C C . GLU A 1 176 ? -30.271 -4.924 69.896 1.00 96.56 176 GLU A C 1
ATOM 1433 O O . GLU A 1 176 ? -30.442 -5.102 71.101 1.00 96.56 176 GLU A O 1
ATOM 1438 N N . ASN A 1 177 ? -29.842 -5.905 69.096 1.00 96.81 177 ASN A N 1
ATOM 1439 C CA . ASN A 1 177 ? -29.502 -7.232 69.608 1.00 96.81 177 ASN A CA 1
ATOM 1440 C C . ASN A 1 177 ? -28.297 -7.197 70.550 1.00 96.81 177 ASN A C 1
ATOM 1442 O O . ASN A 1 177 ? -28.316 -7.896 71.559 1.00 96.81 177 ASN A O 1
ATOM 1446 N N . LYS A 1 178 ? -27.260 -6.401 70.248 1.00 96.75 178 LYS A N 1
ATOM 1447 C CA . LYS A 1 178 ? -26.121 -6.203 71.158 1.00 96.75 178 LYS A CA 1
ATOM 1448 C C . LYS A 1 178 ? -26.587 -5.608 72.483 1.00 96.75 178 LYS A C 1
ATOM 1450 O O . LYS A 1 178 ? -26.356 -6.220 73.514 1.00 96.75 178 LYS A O 1
ATOM 1455 N N . LYS A 1 179 ? -27.369 -4.525 72.440 1.00 96.56 179 LYS A N 1
ATOM 1456 C CA . LYS A 1 179 ? -27.939 -3.899 73.638 1.00 96.56 179 LYS A CA 1
ATOM 1457 C C . LYS A 1 179 ? -28.756 -4.888 74.475 1.00 96.56 179 LYS A C 1
ATOM 1459 O O . LYS A 1 179 ? -28.531 -5.000 75.670 1.00 96.56 179 LYS A O 1
ATOM 1464 N N . ARG A 1 180 ? -29.650 -5.665 73.851 1.00 95.19 180 ARG A N 1
ATOM 1465 C CA . ARG A 1 180 ? -30.432 -6.695 74.560 1.00 95.19 180 ARG A CA 1
ATOM 1466 C C . ARG A 1 180 ? -29.551 -7.790 75.166 1.00 95.19 180 ARG A C 1
ATOM 1468 O O . ARG A 1 180 ? -29.873 -8.282 76.241 1.00 95.19 180 ARG A O 1
ATOM 1475 N N . LYS A 1 181 ? -28.464 -8.191 74.497 1.00 95.88 181 LYS A N 1
ATOM 1476 C CA . LYS A 1 181 ? -27.490 -9.146 75.054 1.00 95.88 181 LYS A CA 1
ATOM 1477 C C . LYS A 1 181 ? -26.764 -8.562 76.265 1.00 95.88 181 LYS A C 1
ATOM 1479 O O . LYS A 1 181 ? -26.638 -9.265 77.261 1.00 95.88 181 LYS A O 1
ATOM 1484 N N . ASP A 1 182 ? -26.347 -7.302 76.192 1.00 95.06 182 ASP A N 1
ATOM 1485 C CA . ASP A 1 182 ? -25.680 -6.603 77.295 1.00 95.06 182 ASP A CA 1
ATOM 1486 C C . ASP A 1 182 ? -26.634 -6.427 78.493 1.00 95.06 182 ASP A C 1
ATOM 1488 O O . ASP A 1 182 ? -26.260 -6.701 79.634 1.00 95.06 182 ASP A O 1
ATOM 1492 N N . ASP A 1 183 ? -27.900 -6.076 78.235 1.00 94.44 183 ASP A N 1
ATOM 1493 C CA . ASP A 1 183 ? -28.956 -5.981 79.252 1.00 94.44 183 ASP A CA 1
ATOM 1494 C C . ASP A 1 183 ? -29.211 -7.343 79.932 1.00 94.44 183 ASP A C 1
ATOM 1496 O O . ASP A 1 183 ? -29.315 -7.423 81.158 1.00 94.44 183 ASP A O 1
ATOM 1500 N N . LEU A 1 184 ? -29.276 -8.436 79.158 1.00 94.75 184 LEU A N 1
ATOM 1501 C CA . LEU A 1 184 ? -29.421 -9.796 79.694 1.00 94.75 184 LEU A CA 1
ATOM 1502 C C . LEU A 1 184 ? -28.201 -10.230 80.516 1.00 94.75 184 LEU A C 1
ATOM 1504 O O . LEU A 1 184 ? -28.375 -10.846 81.565 1.00 94.75 184 LEU A O 1
ATOM 1508 N N . ALA A 1 185 ? -26.985 -9.902 80.074 1.00 93.94 185 ALA A N 1
ATOM 1509 C CA . ALA A 1 185 ? -25.761 -10.193 80.820 1.00 93.94 185 ALA A CA 1
ATOM 1510 C C . ALA A 1 185 ? -25.722 -9.437 82.160 1.00 93.94 185 ALA A C 1
ATOM 1512 O O . ALA A 1 185 ? -25.362 -10.014 83.185 1.00 93.94 185 ALA A O 1
ATOM 1513 N N . SER A 1 186 ? -26.167 -8.178 82.170 1.00 93.94 186 SER A N 1
ATOM 1514 C CA . SER A 1 186 ? -26.313 -7.374 83.389 1.00 93.94 186 SER A CA 1
ATOM 1515 C C . SER A 1 186 ? -27.345 -7.971 84.356 1.00 93.94 186 SER A C 1
ATOM 1517 O O . SER A 1 186 ? -27.078 -8.096 85.553 1.00 93.94 186 SER A O 1
ATOM 1519 N N . LEU A 1 187 ? -28.506 -8.410 83.854 1.00 93.69 187 LEU A N 1
ATOM 1520 C CA . LEU A 1 187 ? -29.520 -9.101 84.662 1.00 93.69 187 LEU A CA 1
ATOM 1521 C C . LEU A 1 187 ? -29.006 -10.435 85.229 1.00 93.69 187 LEU A C 1
ATOM 1523 O O . LEU A 1 187 ? -29.266 -10.735 86.394 1.00 93.69 187 LEU A O 1
ATOM 1527 N N . ASP A 1 188 ? -28.260 -11.216 84.443 1.00 92.69 188 ASP A N 1
ATOM 1528 C CA . ASP A 1 188 ? -27.617 -12.456 84.903 1.00 92.69 188 ASP A CA 1
ATOM 1529 C C . ASP A 1 188 ? -26.610 -12.179 86.033 1.00 92.69 188 ASP A C 1
ATOM 1531 O O . ASP A 1 188 ? -26.593 -12.875 87.050 1.00 92.69 188 ASP A O 1
ATOM 1535 N N . GLU A 1 189 ? -25.820 -11.108 85.920 1.00 92.19 189 GLU A N 1
ATOM 1536 C CA . GLU A 1 189 ? -24.908 -10.677 86.983 1.00 92.19 189 GLU A CA 1
ATOM 1537 C C . GLU A 1 189 ? -25.662 -10.251 88.256 1.00 92.19 189 GLU A C 1
ATOM 1539 O O . GLU A 1 189 ? -25.282 -10.634 89.366 1.00 92.19 189 GLU A O 1
ATOM 1544 N N . GLN A 1 190 ? -26.761 -9.503 88.119 1.00 89.94 190 GLN A N 1
ATOM 1545 C CA . GLN A 1 190 ? -27.616 -9.136 89.253 1.00 89.94 190 GLN A CA 1
ATOM 1546 C C . GLN A 1 190 ? -28.221 -10.371 89.933 1.00 89.94 190 GLN A C 1
ATOM 1548 O O . GLN A 1 190 ? -28.214 -10.457 91.160 1.00 89.94 190 GLN A O 1
ATOM 1553 N N . LEU A 1 191 ? -28.704 -11.351 89.164 1.00 87.94 191 LEU A N 1
ATOM 1554 C CA . LEU A 1 191 ? -29.247 -12.603 89.698 1.00 87.94 191 LEU A CA 1
ATOM 1555 C C . LEU A 1 191 ? -28.188 -13.422 90.438 1.00 87.94 191 LEU A C 1
ATOM 1557 O O . LEU A 1 191 ? -28.474 -13.927 91.523 1.00 87.94 191 LEU A O 1
ATOM 1561 N N . LYS A 1 192 ? -26.963 -13.516 89.907 1.00 88.00 192 LYS A N 1
ATOM 1562 C CA . LYS A 1 192 ? -25.840 -14.158 90.612 1.00 88.00 192 LYS A CA 1
ATOM 1563 C C . LYS A 1 192 ? -25.583 -13.492 91.960 1.00 88.00 192 LYS A C 1
ATOM 1565 O O . LYS A 1 192 ? -25.546 -14.195 92.967 1.00 88.00 192 LYS A O 1
ATOM 1570 N N . LYS A 1 193 ? -25.530 -12.155 92.002 1.00 86.19 193 LYS A N 1
ATOM 1571 C CA . LYS A 1 193 ? -25.397 -11.388 93.255 1.00 86.19 193 LYS A CA 1
ATOM 1572 C C . LYS A 1 193 ? -26.544 -11.678 94.227 1.00 86.19 193 LYS A C 1
ATOM 1574 O O . LYS A 1 193 ? -26.297 -11.924 95.404 1.00 86.19 193 LYS A O 1
ATOM 1579 N N . PHE A 1 194 ? -27.794 -11.712 93.757 1.00 83.62 194 PHE A N 1
ATOM 1580 C CA . PHE A 1 194 ? -28.931 -12.099 94.600 1.00 83.62 194 PHE A CA 1
ATOM 1581 C C . PHE A 1 194 ? -28.772 -13.524 95.149 1.00 83.62 194 PHE A C 1
ATOM 1583 O O . PHE A 1 194 ? -28.929 -13.735 96.347 1.00 83.62 194 PHE A O 1
ATOM 1590 N N . ILE A 1 195 ? -28.419 -14.505 94.318 1.00 82.38 195 ILE A N 1
ATOM 1591 C CA . ILE A 1 195 ? -28.221 -15.893 94.762 1.00 82.38 195 ILE A CA 1
ATOM 1592 C C . ILE A 1 195 ? -27.082 -15.995 95.788 1.00 82.38 195 ILE A C 1
ATOM 1594 O O . ILE A 1 195 ? -27.219 -16.728 96.765 1.00 82.38 195 ILE A O 1
ATOM 1598 N N . GLU A 1 196 ? -25.981 -15.264 95.612 1.00 76.25 196 GLU A N 1
ATOM 1599 C CA . GLU A 1 196 ? -24.873 -15.205 96.577 1.00 76.25 196 GLU A CA 1
ATOM 1600 C C . GLU A 1 196 ? -25.305 -14.620 97.926 1.00 76.25 196 GLU A C 1
ATOM 1602 O O . GLU A 1 196 ? -24.979 -15.189 98.971 1.00 76.25 196 GLU A O 1
ATOM 1607 N N . VAL A 1 197 ? -26.104 -13.548 97.925 1.00 76.56 197 VAL A N 1
ATOM 1608 C CA . VAL A 1 197 ? -26.701 -12.976 99.148 1.00 76.56 197 VAL A CA 1
ATOM 1609 C C . VAL A 1 197 ? -27.569 -14.011 99.873 1.00 76.56 197 VAL A C 1
ATOM 1611 O O . VAL A 1 197 ? -27.481 -14.138 101.092 1.00 76.56 197 VAL A O 1
ATOM 1614 N N . TRP A 1 198 ? -28.358 -14.798 99.138 1.00 66.25 198 TRP A N 1
ATOM 1615 C CA . TRP A 1 198 ? -29.211 -15.851 99.707 1.00 66.25 198 TRP A CA 1
ATOM 1616 C C . TRP A 1 198 ? -28.446 -17.109 100.149 1.00 66.25 198 TRP A C 1
ATOM 1618 O O . TRP A 1 198 ? -28.900 -17.816 101.048 1.00 66.25 198 TRP A O 1
ATOM 1628 N N . LYS A 1 199 ? -27.295 -17.406 99.536 1.00 58.69 199 LYS A N 1
ATOM 1629 C CA . LYS A 1 199 ? -26.406 -18.514 99.931 1.00 58.69 199 LYS A CA 1
ATOM 1630 C C . LYS A 1 199 ? -25.452 -18.143 101.070 1.00 58.69 199 LYS A C 1
ATOM 1632 O O . LYS A 1 199 ? -24.885 -19.043 101.688 1.00 58.69 199 LYS A O 1
ATOM 1637 N N . SER A 1 200 ? -25.269 -16.855 101.358 1.00 52.75 200 SER A N 1
ATOM 1638 C CA . SER A 1 200 ? -24.358 -16.383 102.402 1.00 52.75 200 SER A CA 1
ATOM 1639 C C . SER A 1 200 ? -24.880 -16.760 103.805 1.00 52.75 200 SER A C 1
ATOM 1641 O O . SER A 1 200 ? -25.991 -16.360 104.158 1.00 52.75 200 SER A O 1
ATOM 1643 N N . PRO A 1 201 ? -24.110 -17.477 104.654 1.00 49.94 201 PRO A N 1
ATOM 1644 C CA . PRO A 1 201 ? -24.584 -18.021 105.941 1.00 49.94 201 PRO A CA 1
ATOM 1645 C C . PRO A 1 201 ? -24.879 -16.997 107.059 1.00 49.94 201 PRO A C 1
ATOM 1647 O O . PRO A 1 201 ? -24.998 -17.385 108.218 1.00 49.94 201 PRO A O 1
ATOM 1650 N N . LEU A 1 202 ? -24.990 -15.700 106.757 1.00 47.12 202 LEU A N 1
ATOM 1651 C CA . LEU A 1 202 ? -25.059 -14.615 107.750 1.00 47.12 202 LEU A CA 1
ATOM 1652 C C . LEU A 1 202 ? -26.466 -14.028 107.975 1.00 47.12 202 LEU A C 1
ATOM 1654 O O . LEU A 1 202 ? -26.605 -13.029 108.674 1.00 47.12 202 LEU A O 1
ATOM 1658 N N . SER A 1 203 ? -27.526 -14.672 107.475 1.00 45.41 203 SER A N 1
ATOM 1659 C CA . SER A 1 203 ? -28.907 -14.397 107.906 1.00 45.41 203 SER A CA 1
ATOM 1660 C C . SER A 1 203 ? -29.532 -15.628 108.568 1.00 45.41 203 SER A C 1
ATOM 1662 O O . SER A 1 203 ? -30.360 -16.356 108.021 1.00 45.41 203 SER A O 1
ATOM 1664 N N . GLY A 1 204 ? -29.108 -15.874 109.807 1.00 41.00 204 GLY A N 1
ATOM 1665 C CA . GLY A 1 204 ? -29.858 -16.718 110.724 1.00 41.00 204 GLY A CA 1
ATOM 1666 C C . GLY A 1 204 ? -31.213 -16.080 111.047 1.00 41.00 204 GLY A C 1
ATOM 1667 O O . GLY A 1 204 ? -31.273 -14.942 111.500 1.00 41.00 204 GLY A O 1
ATOM 1668 N N . GLY A 1 205 ? -32.294 -16.842 110.856 1.00 42.97 205 GLY A N 1
ATOM 1669 C CA . GLY A 1 205 ? -33.548 -16.623 111.584 1.00 42.97 205 GLY A CA 1
ATOM 1670 C C . GLY A 1 205 ? -34.741 -16.069 110.801 1.00 42.97 205 GLY A C 1
ATOM 1671 O O . GLY A 1 205 ? -35.248 -15.002 111.129 1.00 42.97 205 GLY A O 1
ATOM 1672 N N . ARG A 1 206 ? -35.265 -16.844 109.842 1.00 38.34 206 ARG A N 1
ATOM 1673 C CA . ARG A 1 206 ? -36.686 -17.269 109.786 1.00 38.34 206 ARG A CA 1
ATOM 1674 C C . ARG A 1 206 ? -36.918 -18.118 108.536 1.00 38.34 206 ARG A C 1
ATOM 1676 O O . ARG A 1 206 ? -37.245 -17.631 107.460 1.00 38.34 206 ARG A O 1
ATOM 1683 N N . LYS A 1 207 ? -36.720 -19.427 108.695 1.00 48.94 207 LYS A N 1
ATOM 1684 C CA . LYS A 1 207 ? -37.218 -20.432 107.756 1.00 48.94 207 LYS A CA 1
ATOM 1685 C C . LYS A 1 207 ? -38.715 -20.610 108.018 1.00 48.94 207 LYS A C 1
ATOM 1687 O O . LYS A 1 207 ? -39.091 -20.953 109.133 1.00 48.94 207 LYS A O 1
ATOM 1692 N N . GLY A 1 208 ? -39.530 -20.410 106.987 1.00 47.00 208 GLY A N 1
ATOM 1693 C CA . GLY A 1 208 ? -40.943 -20.791 106.968 1.00 47.00 208 GLY A CA 1
ATOM 1694 C C . GLY A 1 208 ? -41.915 -19.612 106.916 1.00 47.00 208 GLY A C 1
ATOM 1695 O O . GLY A 1 208 ? -41.826 -18.701 107.729 1.00 47.00 208 GLY A O 1
ATOM 1696 N N . LEU A 1 209 ? -42.876 -19.719 105.987 1.00 41.00 209 LEU A N 1
ATOM 1697 C CA . LEU A 1 209 ? -44.114 -18.931 105.843 1.00 41.00 209 LEU A CA 1
ATOM 1698 C C . LEU A 1 209 ? -44.082 -17.665 104.966 1.00 41.00 209 LEU A C 1
ATOM 1700 O O . LEU A 1 209 ? -44.541 -16.626 105.409 1.00 41.00 209 LEU A O 1
ATOM 1704 N N . ILE A 1 210 ? -43.682 -17.758 103.688 1.00 41.19 210 ILE A N 1
ATOM 1705 C CA . ILE A 1 210 ? -44.300 -16.932 102.614 1.00 41.19 210 ILE A CA 1
ATOM 1706 C C . ILE A 1 210 ? -44.405 -17.733 101.295 1.00 41.19 210 ILE A C 1
ATOM 1708 O O . ILE A 1 210 ? -44.161 -17.229 100.207 1.00 41.19 210 ILE A O 1
ATOM 1712 N N . TRP A 1 211 ? -44.755 -19.020 101.385 1.00 36.03 211 TRP A N 1
ATOM 1713 C CA . TRP A 1 211 ? -45.073 -19.864 100.216 1.00 36.03 211 TRP A CA 1
ATOM 1714 C C . TRP A 1 211 ? -46.586 -19.999 99.960 1.00 36.03 211 TRP A C 1
ATOM 1716 O O . TRP A 1 211 ? -47.006 -20.810 99.145 1.00 36.03 211 TRP A O 1
ATOM 1726 N N . TYR A 1 212 ? -47.421 -19.189 100.620 1.00 35.62 212 TYR A N 1
ATOM 1727 C CA . TYR A 1 212 ? -48.883 -19.244 100.494 1.00 35.62 212 TYR A CA 1
ATOM 1728 C C . TYR A 1 212 ? -49.502 -17.841 100.429 1.00 35.62 212 TYR A C 1
ATOM 1730 O O . TYR A 1 212 ? -50.238 -17.426 101.314 1.00 35.62 212 TYR A O 1
ATOM 1738 N N . GLN A 1 213 ? -49.184 -17.076 99.382 1.00 34.12 213 GLN A N 1
ATOM 1739 C CA . GLN A 1 213 ? -50.028 -15.941 98.961 1.00 34.12 213 GLN A CA 1
ATOM 1740 C C . GLN A 1 213 ? -49.803 -15.487 97.512 1.00 34.12 213 GLN A C 1
ATOM 1742 O O . GLN A 1 213 ? -50.278 -14.431 97.109 1.00 34.12 213 GLN A O 1
ATOM 1747 N N . PHE A 1 214 ? -49.126 -16.303 96.699 1.00 37.72 214 PHE A N 1
ATOM 1748 C CA . PHE A 1 214 ? -48.981 -16.082 95.258 1.00 37.72 214 PHE A CA 1
ATOM 1749 C C . PHE A 1 214 ? -49.871 -17.050 94.467 1.00 37.72 214 PHE A C 1
ATOM 1751 O O . PHE A 1 214 ? -49.466 -17.684 93.502 1.00 37.72 214 PHE A O 1
ATOM 1758 N N . SER A 1 215 ? -51.106 -17.212 94.934 1.00 40.59 215 SER A N 1
ATOM 1759 C CA . SER A 1 215 ? -52.186 -17.824 94.173 1.00 40.59 215 SER A CA 1
ATOM 1760 C C . SER A 1 215 ? -53.405 -16.938 94.408 1.00 40.59 215 SER A C 1
ATOM 1762 O O . SER A 1 215 ? -53.830 -16.789 95.551 1.00 40.59 215 SER A O 1
ATOM 1764 N N . ARG A 1 216 ? -53.912 -16.315 93.336 1.00 45.44 216 ARG A N 1
ATOM 1765 C CA . ARG A 1 216 ? -54.954 -15.262 93.279 1.00 45.44 216 ARG A CA 1
ATOM 1766 C C . ARG A 1 216 ? -54.471 -13.808 93.389 1.00 45.44 216 ARG A C 1
ATOM 1768 O O . ARG A 1 216 ? -54.741 -13.119 94.368 1.00 45.44 216 ARG A O 1
ATOM 1775 N N . ARG A 1 217 ? -53.897 -13.290 92.301 1.00 39.94 217 ARG A N 1
ATOM 1776 C CA . ARG A 1 217 ? -54.246 -11.945 91.805 1.00 39.94 217 ARG A CA 1
ATOM 1777 C C . ARG A 1 217 ? -53.985 -11.867 90.308 1.00 39.94 217 ARG A C 1
ATOM 1779 O O . ARG A 1 217 ? -52.953 -11.403 89.840 1.00 39.94 217 ARG A O 1
ATOM 1786 N N . ASP A 1 218 ? -54.962 -12.400 89.596 1.00 45.72 218 ASP A N 1
ATOM 1787 C CA . ASP A 1 218 ? -55.210 -12.116 88.197 1.00 45.72 218 ASP A CA 1
ATOM 1788 C C . ASP A 1 218 ? -55.504 -10.626 87.980 1.00 45.72 218 ASP A C 1
ATOM 1790 O O . ASP A 1 218 ? -56.157 -9.994 88.810 1.00 45.72 218 ASP A O 1
ATOM 1794 N N . LEU A 1 219 ? -55.026 -10.139 86.829 1.00 47.94 219 LEU A N 1
ATOM 1795 C CA . LEU A 1 219 ? -55.364 -8.896 86.130 1.00 47.94 219 LEU A CA 1
ATOM 1796 C C . LEU A 1 219 ? -55.298 -7.590 86.943 1.00 47.94 219 LEU A C 1
ATOM 1798 O O . LEU A 1 219 ? -56.161 -7.339 87.760 1.00 47.94 219 LEU A O 1
ATOM 1802 N N . TYR A 1 220 ? -54.376 -6.678 86.607 1.00 40.03 220 TYR A N 1
ATOM 1803 C CA . TYR A 1 220 ? -54.715 -5.277 86.284 1.00 40.03 220 TYR A CA 1
ATOM 1804 C C . TYR A 1 220 ? -53.498 -4.527 85.708 1.00 40.03 220 TYR A C 1
ATOM 1806 O O . TYR A 1 220 ? -52.388 -4.564 86.235 1.00 40.03 220 TYR A O 1
ATOM 1814 N N . LYS A 1 221 ? -53.757 -3.845 84.585 1.00 48.69 221 LYS A N 1
ATOM 1815 C CA . LYS A 1 221 ? -52.907 -2.893 83.851 1.00 48.69 221 LYS A CA 1
ATOM 1816 C C . LYS A 1 221 ? -52.085 -1.971 84.768 1.00 48.69 221 LYS A C 1
ATOM 1818 O O . LYS A 1 221 ? -52.636 -1.345 85.670 1.00 48.69 221 LYS A O 1
ATOM 1823 N N . ARG A 1 222 ? -50.803 -1.761 84.438 1.00 39.66 222 ARG A N 1
ATOM 1824 C CA . ARG A 1 222 ? -50.059 -0.575 84.902 1.00 39.66 222 ARG A CA 1
ATOM 1825 C C . ARG A 1 222 ? -50.660 0.694 84.265 1.00 39.66 222 ARG A C 1
ATOM 1827 O O . ARG A 1 222 ? -50.965 0.661 83.071 1.00 39.66 222 ARG A O 1
ATOM 1834 N N . PRO A 1 223 ? -50.809 1.812 85.000 1.00 39.09 223 PRO A N 1
ATOM 1835 C CA . PRO A 1 223 ? -51.341 3.047 84.439 1.00 39.09 223 PRO A CA 1
ATOM 1836 C C . PRO A 1 223 ? -50.273 3.755 83.600 1.00 39.09 223 PRO A C 1
ATOM 1838 O O . PRO A 1 223 ? -49.195 4.079 84.096 1.00 39.09 223 PRO A O 1
ATOM 1841 N N . SER A 1 224 ? -50.598 4.036 82.338 1.00 40.34 224 SER A N 1
ATOM 1842 C CA . SER A 1 224 ? -49.904 5.043 81.535 1.00 40.34 224 SER A CA 1
ATOM 1843 C C . SER A 1 224 ? -50.446 6.417 81.936 1.00 40.34 224 SER A C 1
ATOM 1845 O O . SER A 1 224 ? -51.627 6.702 81.732 1.00 40.34 224 SER A O 1
ATOM 1847 N N . ARG A 1 225 ? -49.604 7.262 82.543 1.00 38.94 225 ARG A N 1
ATOM 1848 C CA . ARG A 1 225 ? -49.901 8.691 82.685 1.00 38.94 225 ARG A CA 1
ATOM 1849 C C . ARG A 1 225 ? -49.745 9.338 81.309 1.00 38.94 225 ARG A C 1
ATOM 1851 O O . ARG A 1 225 ? -48.627 9.536 80.847 1.00 38.94 225 ARG A O 1
ATOM 1858 N N . ARG A 1 226 ? -50.870 9.676 80.680 1.00 40.44 226 ARG A N 1
ATOM 1859 C CA . ARG A 1 226 ? -50.929 10.765 79.702 1.00 40.44 226 ARG A CA 1
ATOM 1860 C C . ARG A 1 226 ? -50.994 12.081 80.475 1.00 40.44 226 ARG A C 1
ATOM 1862 O O . ARG A 1 226 ? -51.889 12.232 81.299 1.00 40.44 226 ARG A O 1
ATOM 1869 N N . ASN A 1 227 ? -50.090 13.008 80.173 1.00 32.47 227 ASN A N 1
ATOM 1870 C CA . ASN A 1 227 ? -50.443 14.422 80.124 1.00 32.47 227 ASN A CA 1
ATOM 1871 C C . ASN A 1 227 ? -50.514 14.796 78.643 1.00 32.47 227 ASN A C 1
ATOM 1873 O O . ASN A 1 227 ? -49.648 14.418 77.856 1.00 32.47 227 ASN A O 1
ATOM 1877 N N . ILE A 1 228 ? -51.625 15.426 78.293 1.00 39.78 228 ILE A N 1
ATOM 1878 C CA . ILE A 1 228 ? -52.023 15.869 76.965 1.00 39.78 228 ILE A CA 1
ATOM 1879 C C . ILE A 1 228 ? -51.657 17.347 76.879 1.00 39.78 228 ILE A C 1
ATOM 1881 O O . ILE A 1 228 ? -52.063 18.102 77.755 1.00 39.78 228 ILE A O 1
ATOM 1885 N N . GLU A 1 229 ? -50.990 17.756 75.807 1.00 29.25 229 GLU A N 1
ATOM 1886 C CA . GLU A 1 229 ? -51.174 19.094 75.248 1.00 29.25 229 GLU A CA 1
ATOM 1887 C C . GLU A 1 229 ? -51.410 18.931 73.746 1.00 29.25 229 GLU A C 1
ATOM 1889 O O . GLU A 1 229 ? -50.566 18.434 73.003 1.00 29.25 229 GLU A O 1
ATOM 1894 N N . ILE A 1 230 ? -52.639 19.252 73.349 1.00 37.19 230 ILE A N 1
ATOM 1895 C CA . ILE A 1 230 ? -53.079 19.427 71.971 1.00 37.19 230 ILE A CA 1
ATOM 1896 C C . ILE A 1 230 ? -53.155 20.939 71.780 1.00 37.19 230 ILE A C 1
ATOM 1898 O O . ILE A 1 230 ? -53.939 21.597 72.461 1.00 37.19 230 ILE A O 1
ATOM 1902 N N . GLN A 1 231 ? -52.391 21.467 70.831 1.00 35.72 231 GLN A N 1
ATOM 1903 C CA . GLN A 1 231 ? -52.765 22.668 70.096 1.00 35.72 231 GLN A CA 1
ATOM 1904 C C . GLN A 1 231 ? -52.979 22.236 68.644 1.00 35.72 231 GLN A C 1
ATOM 1906 O O . GLN A 1 231 ? -52.047 21.817 67.963 1.00 35.72 231 GLN A O 1
ATOM 1911 N N . ASN A 1 232 ? -54.243 22.270 68.228 1.00 40.81 232 ASN A N 1
ATOM 1912 C CA . ASN A 1 232 ? -54.675 22.217 66.838 1.00 40.81 232 ASN A CA 1
ATOM 1913 C C . ASN A 1 232 ? -54.955 23.655 66.393 1.00 40.81 232 ASN A C 1
ATOM 1915 O O . ASN A 1 232 ? -55.675 24.340 67.106 1.00 40.81 232 ASN A O 1
ATOM 1919 N N . ASP A 1 233 ? -54.462 24.025 65.212 1.00 32.38 233 ASP A N 1
ATOM 1920 C CA . ASP A 1 233 ? -55.057 24.954 64.232 1.00 32.38 233 ASP A CA 1
ATOM 1921 C C . ASP A 1 233 ? -54.384 24.584 62.883 1.00 32.38 233 ASP A C 1
ATOM 1923 O O . ASP A 1 233 ? -53.162 24.597 62.789 1.00 32.38 233 ASP A O 1
ATOM 1927 N N . VAL A 1 234 ? -55.017 23.887 61.928 1.00 41.09 234 VAL A N 1
ATOM 1928 C CA . VAL A 1 234 ? -56.059 24.298 60.960 1.00 41.09 234 VAL A CA 1
ATOM 1929 C C . VAL A 1 234 ? -55.537 25.267 59.865 1.00 41.09 234 VAL A C 1
ATOM 1931 O O . VAL A 1 234 ? -55.457 26.467 60.074 1.00 41.09 234 VAL A O 1
ATOM 1934 N N . VAL A 1 235 ? -55.322 24.693 58.661 1.00 38.41 235 VAL A N 1
ATOM 1935 C CA . VAL A 1 235 ? -55.696 25.193 57.303 1.00 38.41 235 VAL A CA 1
ATOM 1936 C C . VAL A 1 235 ? -54.740 26.078 56.452 1.00 38.41 235 VAL A C 1
ATOM 1938 O O . VAL A 1 235 ? -54.321 27.156 56.844 1.00 38.41 235 VAL A O 1
ATOM 1941 N N . CYS A 1 236 ? -54.596 25.620 55.190 1.00 35.78 236 CYS A N 1
ATOM 1942 C CA . CYS A 1 236 ? -54.383 26.306 53.891 1.00 35.78 236 CYS A CA 1
ATOM 1943 C C . CYS A 1 236 ? -52.989 26.680 53.321 1.00 35.78 236 CYS A C 1
ATOM 1945 O O . CYS A 1 236 ? -52.239 27.464 53.887 1.00 35.78 236 CYS A O 1
ATOM 1947 N N . SER A 1 237 ? -52.830 26.254 52.052 1.00 36.44 237 SER A N 1
ATOM 1948 C CA . SER A 1 237 ? -52.188 26.929 50.903 1.00 36.44 237 SER A CA 1
ATOM 1949 C C . SER A 1 237 ? -50.659 26.931 50.770 1.00 36.44 237 SER A C 1
ATOM 1951 O O . SER A 1 237 ? -49.988 27.744 51.400 1.00 36.44 237 SER A O 1
ATOM 1953 N N . HIS A 1 238 ? -50.130 26.148 49.819 1.00 40.81 238 HIS A N 1
ATOM 1954 C CA . HIS A 1 238 ? -49.664 26.599 48.488 1.00 40.81 238 HIS A CA 1
ATOM 1955 C C . HIS A 1 238 ? -49.475 25.389 47.564 1.00 40.81 238 HIS A C 1
ATOM 1957 O O . HIS A 1 238 ? -48.970 24.355 48.056 1.00 40.81 238 HIS A O 1
#

Radius of gyration: 64.41 Å; chains: 1; bounding box: 115×48×178 Å

Secondary structure (DSSP, 8-state):
----TTS---HHHHHHHHHHHHHHHHHHHHHHHHHS-S---HHHHHHHHHHHHHHHHHHHHHHHHHHHHHHHHHHHHHHHHHHHHHHHHHHHHHHHHHHHHHHHHHHHHHHHS---GGGGS-PPPHHHHHHH-GGGTTS-HHHHHHHHHHHHHHHHHHHHHHHHHHHHHHHHHHHHHHHHHHHHHHHHHHHHHHHHHHHSTT--S--S--SSS-S-----------------------

Sequence (238 aa):
MTIPDSLVTDPSLRECLELSSKLRILCQQLLSDLQAHGELSEAALIERARQQKLLYAYLTQLKVLHRAAFMSAREAKQTTTEARQEVDRLHLQLQNLYYEQRHLRGEITACKDFPHSYTSLPLISEEEFLQLHPEHAEDDPHALMIARLHNEKAVREDLERQRKELSAKKQTLILENKKRKDDLASLDEQLKKFIEVWKSPLSGGRKGLIWYQFSRRDLYKRPSRRNIEIQNDVVCSH

Foldseek 3Di:
DDDPLVVDPDPLVSVLVVLVVVLVVLVVVLVVVVVPDDDQDPVNVVVSVVSVVVNVVSVVVNVVSVVVVVVVVVVVVVVVVVVVVVVVVVVVVVVVVVVVVVVVVVVVVCVVPPDDPLVPDPFDDLVVVCVVPVVCVPPDPVVSSVVSVVVVVVVVVVVVVVVVVVVVVVVVVVVVVVVVVVVVVVVVVVVVVVVCVVVDPPDPDDDDDDPPDPPDDDDDDDDDDDDDDDDDDDDDDD

InterPro domains:
  IPR019163 THO complex, subunit 5 [PF09766] (61-194)
  IPR019163 THO complex, subunit 5 [PTHR13375] (39-193)